Protein AF-A0A9J6RFH6-F1 (afdb_monomer)

Sequence (296 aa):
MTLSLSITFFIIIVVVVFIIWNTIYYRYNITPMSGMMISMVLGMGAGLTIGVIIGILLSGNLFYSTVLAMMIGIAIGFLSGIATGMIAVLDGIFAGLMGGMMGAMLGEMVATDHQDAIIRLLFLIFIGTIIILYCMMQQDIIKSKSWFSKPIVLLLFYIVIIVGYDQLGPIITTSQLSNSQNHQHTRNNVMITADEYSFSPIQTPLSVGEKIILTLNNQGKLEHHFEIVGLEVDMNEKHSGLHDDIELSNTVHLHSKPGEKAELSFTPLNPGSYRYSCSVPGHEDLGMTGVVEVGL

pLDDT: mean 83.2, std 16.17, range [32.16, 97.88]

Organism: NCBI:txid472978

Structure (mmCIF, N/CA/C/O backbone):
data_AF-A0A9J6RFH6-F1
#
_entry.id   AF-A0A9J6RFH6-F1
#
loop_
_atom_site.group_PDB
_atom_site.id
_atom_site.type_symbol
_atom_site.label_atom_id
_atom_site.label_alt_id
_atom_site.label_comp_id
_atom_site.label_asym_id
_atom_site.label_entity_id
_atom_site.label_seq_id
_atom_site.pdbx_PDB_ins_code
_atom_site.Cartn_x
_atom_site.Cartn_y
_atom_site.Cartn_z
_atom_site.occupancy
_atom_site.B_iso_or_equiv
_atom_site.auth_seq_id
_atom_site.auth_comp_id
_atom_site.auth_asym_id
_atom_site.auth_atom_id
_atom_site.pdbx_PDB_model_num
ATOM 1 N N . MET A 1 1 ? 3.021 -16.828 -4.499 1.00 61.22 1 MET A N 1
ATOM 2 C CA . MET A 1 1 ? 3.236 -16.047 -3.260 1.00 61.22 1 MET A CA 1
ATOM 3 C C . MET A 1 1 ? 4.260 -16.781 -2.424 1.00 61.22 1 MET A C 1
ATOM 5 O O . MET A 1 1 ? 4.211 -18.006 -2.395 1.00 61.22 1 MET A O 1
ATOM 9 N N . THR A 1 2 ? 5.209 -16.075 -1.820 1.00 80.12 2 THR A N 1
ATOM 10 C CA . THR A 1 2 ? 6.179 -16.715 -0.922 1.00 80.12 2 THR A CA 1
ATOM 11 C C . THR A 1 2 ? 5.513 -17.099 0.390 1.00 80.12 2 THR A C 1
ATOM 13 O O . THR A 1 2 ? 4.477 -16.540 0.755 1.00 80.12 2 THR A O 1
ATOM 16 N N . LEU A 1 3 ? 6.141 -18.016 1.125 1.00 79.12 3 LEU A N 1
ATOM 17 C CA . LEU A 1 3 ? 5.715 -18.357 2.479 1.00 79.12 3 LEU A CA 1
ATOM 18 C C . LEU A 1 3 ? 5.647 -17.107 3.375 1.00 79.12 3 LEU A C 1
ATOM 20 O O . LEU A 1 3 ? 4.667 -16.918 4.086 1.00 79.12 3 LEU A O 1
ATOM 24 N N . SER A 1 4 ? 6.648 -16.230 3.287 1.00 82.44 4 SER A N 1
ATOM 25 C CA . SER A 1 4 ? 6.740 -15.008 4.092 1.00 82.44 4 SER A CA 1
ATOM 26 C C . SER A 1 4 ? 5.622 -14.004 3.763 1.00 82.44 4 SER A C 1
ATOM 28 O O . SER A 1 4 ? 4.959 -13.501 4.668 1.00 82.44 4 SER A O 1
ATOM 30 N N . LEU A 1 5 ? 5.288 -13.818 2.479 1.00 86.25 5 LEU A N 1
ATOM 31 C CA . LEU A 1 5 ? 4.153 -12.990 2.051 1.00 86.25 5 LEU A CA 1
ATOM 32 C C . LEU A 1 5 ? 2.797 -13.571 2.482 1.00 86.25 5 LEU A C 1
ATOM 34 O O . LEU A 1 5 ? 1.881 -12.841 2.845 1.00 86.25 5 LEU A O 1
ATOM 38 N N . SER A 1 6 ? 2.633 -14.893 2.448 1.00 85.12 6 SER A N 1
ATOM 39 C CA . SER A 1 6 ? 1.407 -15.520 2.953 1.00 85.12 6 SER A CA 1
ATOM 40 C C . SER A 1 6 ? 1.279 -15.375 4.472 1.00 85.12 6 SER A C 1
ATOM 42 O O . SER A 1 6 ? 0.180 -15.128 4.971 1.00 85.12 6 SER A O 1
ATOM 44 N N . ILE A 1 7 ? 2.391 -15.474 5.205 1.00 87.19 7 ILE A N 1
ATOM 45 C CA . ILE A 1 7 ? 2.429 -15.267 6.656 1.00 87.19 7 ILE A CA 1
ATOM 46 C C . ILE A 1 7 ? 2.078 -13.817 7.013 1.00 87.19 7 ILE A C 1
ATOM 48 O O . ILE A 1 7 ? 1.287 -13.617 7.933 1.00 87.19 7 ILE A O 1
ATOM 52 N N . THR A 1 8 ? 2.582 -12.808 6.294 1.00 88.88 8 THR A N 1
ATOM 53 C CA . THR A 1 8 ? 2.219 -11.404 6.573 1.00 88.88 8 THR A CA 1
ATOM 54 C C . THR A 1 8 ? 0.731 -11.156 6.413 1.00 88.88 8 THR A C 1
ATOM 56 O O . THR A 1 8 ? 0.112 -10.624 7.333 1.00 88.88 8 THR A O 1
ATOM 59 N N . PHE A 1 9 ? 0.130 -11.591 5.302 1.00 90.25 9 PHE A N 1
ATOM 60 C CA . PHE A 1 9 ? -1.316 -11.479 5.105 1.00 90.25 9 PHE A CA 1
ATOM 61 C C . PHE A 1 9 ? -2.099 -12.174 6.214 1.00 90.25 9 PHE A C 1
ATOM 63 O O . PHE A 1 9 ? -3.043 -11.600 6.758 1.00 90.25 9 PHE A O 1
ATOM 70 N N . PHE A 1 10 ? -1.691 -13.392 6.576 1.00 90.88 10 PHE A N 1
ATOM 71 C CA . PHE A 1 10 ? -2.334 -14.141 7.645 1.00 90.88 10 PHE A CA 1
ATOM 72 C C . PHE A 1 10 ? -2.264 -13.392 8.981 1.00 90.88 10 PHE A C 1
ATOM 74 O O . PHE A 1 10 ? -3.288 -13.234 9.642 1.00 90.88 10 PHE A O 1
ATOM 81 N N . ILE A 1 11 ? -1.092 -12.869 9.356 1.00 91.25 11 ILE A N 1
ATOM 82 C CA . ILE A 1 11 ? -0.927 -12.108 10.599 1.00 91.25 11 ILE A CA 1
ATOM 83 C C . ILE A 1 11 ? -1.771 -10.831 10.573 1.00 91.25 11 ILE A C 1
ATOM 85 O O . ILE A 1 11 ? -2.465 -10.565 11.552 1.00 91.25 11 ILE A O 1
ATOM 89 N N . ILE A 1 12 ? -1.769 -10.068 9.472 1.00 93.31 12 ILE A N 1
ATOM 90 C CA . ILE A 1 12 ? -2.588 -8.851 9.345 1.00 93.31 12 ILE A CA 1
ATOM 91 C C . ILE A 1 12 ? -4.066 -9.189 9.563 1.00 93.31 12 ILE A C 1
ATOM 93 O O . ILE A 1 12 ? -4.719 -8.556 10.390 1.00 93.31 12 ILE A O 1
ATOM 97 N N . ILE A 1 13 ? -4.586 -10.214 8.883 1.00 93.75 13 ILE A N 1
ATOM 98 C CA . ILE A 1 13 ? -5.992 -10.623 9.002 1.00 93.75 13 ILE A CA 1
ATOM 99 C C . ILE A 1 13 ? -6.314 -11.056 10.435 1.00 93.75 13 ILE A C 1
ATOM 101 O O . ILE A 1 13 ? -7.295 -10.582 11.007 1.00 93.75 13 ILE A O 1
ATOM 105 N N . VAL A 1 14 ? -5.489 -11.920 11.035 1.00 94.31 14 VAL A N 1
ATOM 106 C CA . VAL A 1 14 ? -5.697 -12.411 12.407 1.00 94.31 14 VAL A CA 1
ATOM 107 C C . VAL A 1 14 ? -5.707 -11.258 13.403 1.00 94.31 14 VAL A C 1
ATOM 109 O O . VAL A 1 14 ? -6.591 -11.193 14.255 1.00 94.31 14 VAL A O 1
ATOM 112 N N . VAL A 1 15 ? -4.761 -10.328 13.286 1.00 93.00 15 VAL A N 1
ATOM 113 C CA . VAL A 1 15 ? -4.649 -9.172 14.176 1.00 93.00 15 VAL A CA 1
ATOM 114 C C . VAL A 1 15 ? -5.839 -8.226 14.012 1.00 93.00 15 VAL A C 1
ATOM 116 O O . VAL A 1 15 ? -6.442 -7.836 15.011 1.00 93.00 15 VAL A O 1
ATOM 119 N N . VAL A 1 16 ? -6.225 -7.895 12.777 1.00 94.62 16 VAL A N 1
ATOM 120 C CA . VAL A 1 16 ? -7.384 -7.031 12.500 1.00 94.62 16 VAL A CA 1
ATOM 121 C C . VAL A 1 16 ? -8.661 -7.653 13.062 1.00 94.62 16 VAL A C 1
ATOM 123 O O . VAL A 1 16 ? -9.392 -6.995 13.801 1.00 94.62 16 VAL A O 1
ATOM 126 N N . VAL A 1 17 ? -8.906 -8.937 12.786 1.00 94.81 17 VAL A N 1
ATOM 127 C CA . VAL A 1 17 ? -10.079 -9.658 13.299 1.00 94.81 17 VAL A CA 1
ATOM 128 C C . VAL A 1 17 ? -10.058 -9.728 14.825 1.00 94.81 17 VAL A C 1
ATOM 130 O O . VAL A 1 17 ? -11.090 -9.501 15.453 1.00 94.81 17 VAL A O 1
ATOM 133 N N . PHE A 1 18 ? -8.900 -9.984 15.441 1.00 94.12 18 PHE A N 1
ATOM 134 C CA . PHE A 1 18 ? -8.753 -10.018 16.896 1.00 94.12 18 PHE A CA 1
ATOM 135 C C . PHE A 1 18 ? -9.092 -8.671 17.546 1.00 94.12 18 PHE A C 1
ATOM 137 O O . PHE A 1 18 ? -9.802 -8.644 18.554 1.00 94.12 18 PHE A O 1
ATOM 144 N N . ILE A 1 19 ? -8.621 -7.552 16.988 1.00 93.44 19 ILE A N 1
ATOM 145 C CA . ILE A 1 19 ? -8.947 -6.226 17.526 1.00 93.44 19 ILE A CA 1
ATOM 146 C C . ILE A 1 19 ? -10.435 -5.932 17.339 1.00 93.44 19 ILE A C 1
ATOM 148 O O . ILE A 1 19 ? -11.086 -5.595 18.323 1.00 93.44 19 ILE A O 1
ATOM 152 N N . ILE A 1 20 ? -11.000 -6.145 16.145 1.00 93.69 20 ILE A N 1
ATOM 153 C CA . ILE A 1 20 ? -12.433 -5.918 15.883 1.00 93.69 20 ILE A CA 1
ATOM 154 C C . ILE A 1 20 ? -13.302 -6.755 16.831 1.00 93.69 20 ILE A C 1
ATOM 156 O O . ILE A 1 20 ? -14.239 -6.233 17.436 1.00 93.69 20 ILE A O 1
ATOM 160 N N . TRP A 1 21 ? -12.968 -8.034 17.019 1.00 93.88 21 TRP A N 1
ATOM 161 C CA . TRP A 1 21 ? -13.668 -8.915 17.954 1.00 93.88 21 TRP A CA 1
ATOM 162 C C . TRP A 1 21 ? -13.635 -8.368 19.384 1.00 93.88 21 TRP A C 1
ATOM 164 O O . TRP A 1 21 ? -14.676 -8.277 20.036 1.00 93.88 21 TRP A O 1
ATOM 174 N N . ASN A 1 22 ? -12.460 -7.956 19.870 1.00 90.81 22 ASN A N 1
ATOM 175 C CA . ASN A 1 22 ? -12.335 -7.357 21.200 1.00 90.81 22 ASN A CA 1
ATOM 176 C C . ASN A 1 22 ? -13.104 -6.036 21.315 1.00 90.81 22 ASN A C 1
ATOM 178 O O . ASN A 1 22 ? -13.748 -5.799 22.336 1.00 90.81 22 ASN A O 1
ATOM 182 N N . THR A 1 23 ? -13.086 -5.196 20.280 1.00 91.62 23 THR A N 1
ATOM 183 C CA . THR A 1 23 ? -13.851 -3.945 20.245 1.00 91.62 23 THR A CA 1
ATOM 184 C C . THR A 1 23 ? -15.353 -4.209 20.347 1.00 91.62 23 THR A C 1
ATOM 186 O O . THR A 1 23 ? -16.036 -3.533 21.111 1.00 91.62 23 THR A O 1
ATOM 189 N N . ILE A 1 24 ? -15.873 -5.223 19.647 1.00 91.38 24 ILE A N 1
ATOM 190 C CA . ILE A 1 24 ? -17.285 -5.626 19.736 1.00 91.38 24 ILE A CA 1
ATOM 191 C C . ILE A 1 24 ? -17.609 -6.179 21.129 1.00 91.38 24 ILE A C 1
ATOM 193 O O . ILE A 1 24 ? -18.624 -5.802 21.718 1.00 91.38 24 ILE A O 1
ATOM 197 N N . TYR A 1 25 ? -16.749 -7.046 21.669 1.00 90.81 25 TYR A N 1
ATOM 198 C CA . TYR A 1 25 ? -16.966 -7.693 22.963 1.00 90.81 25 TYR A CA 1
ATOM 199 C C . TYR A 1 25 ? -16.990 -6.685 24.122 1.00 90.81 25 TYR A C 1
ATOM 201 O O . TYR A 1 25 ? -17.866 -6.745 24.983 1.00 90.81 25 TYR A O 1
ATOM 209 N N . TYR A 1 26 ? -16.076 -5.711 24.120 1.00 87.81 26 TYR A N 1
ATOM 210 C CA . TYR A 1 26 ? -15.959 -4.690 25.166 1.00 87.81 26 TYR A CA 1
ATOM 211 C C . TYR A 1 26 ? -16.637 -3.359 24.812 1.00 87.81 26 TYR A C 1
ATOM 213 O O . TYR A 1 26 ? -16.370 -2.351 25.465 1.00 87.81 26 TYR A O 1
ATOM 221 N N . ARG A 1 27 ? -17.539 -3.330 23.820 1.00 85.06 27 ARG A N 1
ATOM 222 C CA . ARG A 1 27 ? -18.088 -2.084 23.249 1.00 85.06 27 ARG A CA 1
ATOM 223 C C . ARG A 1 27 ? -18.690 -1.103 24.262 1.00 85.06 27 ARG A C 1
ATOM 225 O O . ARG A 1 27 ? -18.661 0.096 24.032 1.00 85.06 27 ARG A O 1
ATOM 232 N N . TYR A 1 28 ? -19.229 -1.597 25.378 1.00 83.50 28 TYR A N 1
ATOM 233 C CA . TYR A 1 28 ? -19.842 -0.760 26.419 1.00 83.50 28 TYR A CA 1
ATOM 234 C C . TYR A 1 28 ? -18.829 -0.107 27.367 1.00 83.50 28 TYR A C 1
ATOM 236 O O . TYR A 1 28 ? -19.181 0.827 28.084 1.00 83.50 28 TYR A O 1
ATOM 244 N N . ASN A 1 29 ? -17.584 -0.584 27.370 1.00 85.69 29 ASN A N 1
ATOM 245 C CA . ASN A 1 29 ? -16.516 -0.086 28.234 1.00 85.69 29 ASN A CA 1
ATOM 246 C C . ASN A 1 29 ? -15.536 0.825 27.478 1.00 85.69 29 ASN A C 1
ATOM 248 O O . ASN A 1 29 ? -14.672 1.433 28.101 1.00 85.69 29 ASN A O 1
ATOM 252 N N . ILE A 1 30 ? -15.652 0.913 26.150 1.00 86.88 30 ILE A N 1
ATOM 253 C CA . ILE A 1 30 ? -14.766 1.711 25.299 1.00 86.88 30 ILE A CA 1
ATOM 254 C C . ILE A 1 30 ? -15.294 3.143 25.214 1.00 86.88 30 ILE A C 1
ATOM 256 O O . ILE A 1 30 ? -16.482 3.372 24.981 1.00 86.88 30 ILE A O 1
ATOM 260 N N . THR A 1 31 ? -14.407 4.124 25.381 1.00 89.69 31 THR A N 1
ATOM 261 C CA . THR A 1 31 ? -14.781 5.533 25.224 1.00 89.69 31 THR A CA 1
ATOM 262 C C . THR A 1 31 ? -14.990 5.892 23.744 1.00 89.69 31 THR A C 1
ATOM 264 O O . THR A 1 31 ? -14.325 5.327 22.871 1.00 89.69 31 THR A O 1
ATOM 267 N N . PRO A 1 32 ? -15.850 6.875 23.417 1.00 86.19 32 PRO A N 1
ATOM 268 C CA . PRO A 1 32 ? -16.028 7.323 22.033 1.00 86.19 32 PRO A CA 1
ATOM 269 C C . PRO A 1 32 ? -14.721 7.773 21.360 1.00 86.19 32 PRO A C 1
ATOM 271 O O . PRO A 1 32 ? -14.531 7.532 20.171 1.00 86.19 32 PRO A O 1
ATOM 274 N N . MET A 1 33 ? -13.795 8.370 22.122 1.00 89.19 33 MET A N 1
ATOM 275 C CA . MET A 1 33 ? -12.476 8.776 21.618 1.00 89.19 33 MET A CA 1
ATOM 276 C C . MET A 1 33 ? -11.605 7.576 21.239 1.00 89.19 33 MET A C 1
ATOM 278 O O . MET A 1 33 ? -11.062 7.544 20.135 1.00 89.19 33 MET A O 1
ATOM 282 N N . SER A 1 34 ? -11.535 6.554 22.094 1.00 90.38 34 SER A N 1
ATOM 283 C CA . SER A 1 34 ? -10.827 5.312 21.771 1.00 90.38 34 SER A CA 1
ATOM 284 C C . SER A 1 34 ? -11.459 4.576 20.593 1.00 90.38 34 SER A C 1
ATOM 286 O O . SER A 1 34 ? -10.744 4.002 19.777 1.00 90.38 34 SER A O 1
ATOM 288 N N . GLY A 1 35 ? -12.786 4.637 20.450 1.00 91.06 35 GLY A N 1
ATOM 289 C CA . GLY A 1 35 ? -13.492 4.060 19.308 1.00 91.06 35 GLY A CA 1
ATOM 290 C C . GLY A 1 35 ? -13.092 4.669 17.962 1.00 91.06 35 GLY A C 1
ATOM 291 O O . GLY A 1 35 ? -12.872 3.919 17.011 1.00 91.06 35 GLY A O 1
ATOM 292 N N . MET A 1 36 ? -12.939 5.997 17.892 1.00 93.31 36 MET A N 1
ATOM 293 C CA . MET A 1 36 ? -12.430 6.680 16.692 1.00 93.31 36 MET A CA 1
ATOM 294 C C . MET A 1 36 ? -11.007 6.216 16.366 1.00 93.31 36 MET A C 1
ATOM 296 O O . MET A 1 36 ? -10.755 5.709 15.273 1.00 93.31 36 MET A O 1
ATOM 300 N N . MET A 1 37 ? -10.115 6.249 17.360 1.00 94.31 37 MET A N 1
ATOM 301 C CA . MET A 1 37 ? -8.719 5.826 17.209 1.00 94.31 37 MET A CA 1
ATOM 302 C C . MET A 1 37 ? -8.578 4.372 16.732 1.00 94.31 37 MET A C 1
ATOM 304 O O . MET A 1 37 ? -7.739 4.092 15.879 1.00 94.31 37 MET A O 1
ATOM 308 N N . ILE A 1 38 ? -9.402 3.444 17.238 1.00 94.44 38 ILE A N 1
ATOM 309 C CA . ILE A 1 38 ? -9.403 2.039 16.791 1.00 94.44 38 ILE A CA 1
ATOM 310 C C . ILE A 1 38 ? -9.726 1.948 15.298 1.00 94.44 38 ILE A C 1
ATOM 312 O O . ILE A 1 38 ? -9.004 1.278 14.557 1.00 94.44 38 ILE A O 1
ATOM 316 N N . SER A 1 39 ? -10.785 2.630 14.857 1.00 95.94 39 SER A N 1
ATOM 317 C CA . SER A 1 39 ? -11.210 2.593 13.456 1.00 95.94 39 SER A CA 1
ATOM 318 C C . SER A 1 39 ? -10.176 3.209 12.511 1.00 95.94 39 SER A C 1
ATOM 320 O O . SER A 1 39 ? -9.871 2.637 11.464 1.00 95.94 39 SER A O 1
ATOM 322 N N . MET A 1 40 ? -9.566 4.324 12.922 1.00 95.94 40 MET A N 1
ATOM 323 C CA . MET A 1 40 ? -8.537 5.027 12.167 1.00 95.94 40 MET A CA 1
ATOM 324 C C . MET A 1 40 ? -7.274 4.173 12.024 1.00 95.94 40 MET A C 1
ATOM 326 O O . MET A 1 40 ? -6.778 3.993 10.913 1.00 95.94 40 MET A O 1
ATOM 330 N N . VAL A 1 41 ? -6.757 3.620 13.130 1.00 96.50 41 VAL A N 1
ATOM 331 C CA . VAL A 1 41 ? -5.515 2.828 13.131 1.00 96.50 41 VAL A CA 1
ATOM 332 C C . VAL A 1 41 ? -5.682 1.540 12.329 1.00 96.50 41 VAL A C 1
ATOM 334 O O . VAL A 1 41 ? -4.787 1.186 11.562 1.00 96.50 41 VAL A O 1
ATOM 337 N N . LEU A 1 42 ? -6.823 0.853 12.456 1.00 95.94 42 LEU A N 1
ATOM 338 C CA . LEU A 1 42 ? -7.093 -0.346 11.663 1.00 95.94 42 LEU A CA 1
ATOM 339 C C . LEU A 1 42 ? -7.297 -0.018 10.182 1.00 95.94 42 LEU A C 1
ATOM 341 O O . LEU A 1 42 ? -6.679 -0.666 9.342 1.00 95.94 42 LEU A O 1
ATOM 345 N N . GLY A 1 43 ? -8.113 0.989 9.858 1.00 95.88 43 GLY A N 1
ATOM 346 C CA . GLY A 1 43 ? -8.373 1.400 8.478 1.00 95.88 43 GLY A CA 1
ATOM 347 C C . GLY A 1 43 ? -7.103 1.860 7.763 1.00 95.88 43 GLY A C 1
ATOM 348 O O . GLY A 1 43 ? -6.751 1.318 6.717 1.00 95.88 43 GLY A O 1
ATOM 349 N N . MET A 1 44 ? -6.372 2.808 8.351 1.00 96.38 44 MET A N 1
ATOM 350 C CA . MET A 1 44 ? -5.144 3.347 7.765 1.00 96.38 44 MET A CA 1
ATOM 351 C C . MET A 1 44 ? -4.007 2.325 7.777 1.00 96.38 44 MET A C 1
ATOM 353 O O . MET A 1 44 ? -3.357 2.127 6.756 1.00 96.38 44 MET A O 1
ATOM 357 N N . GLY A 1 45 ? -3.759 1.664 8.909 1.00 95.38 45 GLY A N 1
ATOM 358 C CA . GLY A 1 45 ? -2.630 0.750 9.065 1.00 95.38 45 GLY A CA 1
ATOM 359 C C . GLY A 1 45 ? -2.754 -0.502 8.197 1.00 95.38 45 GLY A C 1
ATOM 360 O O . GLY A 1 45 ? -1.816 -0.856 7.477 1.00 95.38 45 GLY A O 1
ATOM 361 N N . ALA A 1 46 ? -3.925 -1.146 8.206 1.00 95.38 46 ALA A N 1
ATOM 362 C CA . ALA A 1 46 ? -4.168 -2.305 7.353 1.00 95.38 46 ALA A CA 1
ATOM 363 C C . ALA A 1 46 ? -4.326 -1.888 5.883 1.00 95.38 46 ALA A C 1
ATOM 365 O O . ALA A 1 46 ? -3.790 -2.555 5.004 1.00 95.38 46 ALA A O 1
ATOM 366 N N . GLY A 1 47 ? -4.999 -0.763 5.607 1.00 96.31 47 GLY A N 1
ATOM 367 C CA . GLY A 1 47 ? -5.158 -0.233 4.251 1.00 96.31 47 GLY A CA 1
ATOM 368 C C . GLY A 1 47 ? -3.821 0.095 3.588 1.00 96.31 47 GLY A C 1
ATOM 369 O O . GLY A 1 47 ? -3.598 -0.293 2.447 1.00 96.31 47 GLY A O 1
ATOM 370 N N . LEU A 1 48 ? -2.899 0.730 4.314 1.00 96.25 48 LEU A N 1
ATOM 371 C CA . LEU A 1 48 ? -1.576 1.085 3.802 1.00 96.25 48 LEU A CA 1
ATOM 372 C C . LEU A 1 48 ? -0.696 -0.148 3.579 1.00 96.25 48 LEU A C 1
ATOM 374 O O . LEU A 1 48 ? -0.092 -0.282 2.518 1.00 96.25 48 LEU A O 1
ATOM 378 N N . THR A 1 49 ? -0.652 -1.079 4.536 1.00 94.88 49 THR A N 1
ATOM 379 C CA . THR A 1 49 ? 0.155 -2.306 4.400 1.00 94.88 49 THR A CA 1
ATOM 380 C C . THR A 1 49 ? -0.360 -3.216 3.288 1.00 94.88 49 THR A C 1
ATOM 382 O O . THR A 1 49 ? 0.417 -3.634 2.431 1.00 94.88 49 THR A O 1
ATOM 385 N N . ILE A 1 50 ? -1.668 -3.484 3.247 1.00 95.19 50 ILE A N 1
ATOM 386 C CA . ILE A 1 50 ? -2.286 -4.282 2.182 1.00 95.19 50 ILE A CA 1
ATOM 387 C C . ILE A 1 50 ? -2.181 -3.548 0.841 1.00 95.19 50 ILE A C 1
ATOM 389 O O . ILE A 1 50 ? -1.878 -4.177 -0.170 1.00 95.19 50 ILE A O 1
ATOM 393 N N . GLY A 1 51 ? -2.370 -2.226 0.828 1.00 95.62 51 GLY A N 1
ATOM 394 C CA . GLY A 1 51 ? -2.260 -1.393 -0.366 1.00 95.62 51 GLY A CA 1
ATOM 395 C C . GLY A 1 51 ? -0.882 -1.470 -1.013 1.00 95.62 51 GLY A C 1
ATOM 396 O O . GLY A 1 51 ? -0.806 -1.689 -2.216 1.00 95.62 51 GLY A O 1
ATOM 397 N N . VAL A 1 52 ? 0.200 -1.397 -0.230 1.00 95.31 52 VAL A N 1
ATOM 398 C CA . VAL A 1 52 ? 1.571 -1.573 -0.750 1.00 95.31 52 VAL A CA 1
ATOM 399 C C . VAL A 1 52 ? 1.756 -2.943 -1.376 1.00 95.31 52 VAL A C 1
ATOM 401 O O . VAL A 1 52 ? 2.297 -3.053 -2.473 1.00 95.31 52 VAL A O 1
ATOM 404 N N . ILE A 1 53 ? 1.270 -3.992 -0.714 1.00 93.25 53 ILE A N 1
ATOM 405 C CA . ILE A 1 53 ? 1.389 -5.348 -1.246 1.00 93.25 53 ILE A CA 1
ATOM 406 C C . ILE A 1 53 ? 0.612 -5.483 -2.565 1.00 93.25 53 ILE A C 1
ATOM 408 O O . ILE A 1 53 ? 1.121 -6.064 -3.519 1.00 93.25 53 ILE A O 1
ATOM 412 N N . ILE A 1 54 ? -0.597 -4.923 -2.645 1.00 93.56 54 ILE A N 1
ATOM 413 C CA . ILE A 1 54 ? -1.415 -4.903 -3.865 1.00 93.56 54 ILE A CA 1
ATOM 414 C C . ILE A 1 54 ? -0.730 -4.100 -4.977 1.00 93.56 54 ILE A C 1
ATOM 416 O O . ILE A 1 54 ? -0.684 -4.579 -6.107 1.00 93.56 54 ILE A O 1
ATOM 420 N N . GLY A 1 55 ? -0.170 -2.927 -4.666 1.00 91.75 55 GLY A N 1
ATOM 421 C CA . GLY A 1 55 ? 0.569 -2.087 -5.616 1.00 91.75 55 GLY A CA 1
ATOM 422 C C . GLY A 1 55 ? 1.778 -2.803 -6.216 1.00 91.75 55 GLY A C 1
ATOM 423 O O . GLY A 1 55 ? 1.995 -2.744 -7.422 1.00 91.75 55 GLY A O 1
ATOM 424 N N . ILE A 1 56 ? 2.501 -3.572 -5.399 1.00 89.94 56 ILE A N 1
ATOM 425 C CA . ILE A 1 56 ? 3.627 -4.394 -5.859 1.00 89.94 56 ILE A CA 1
ATOM 426 C C . ILE A 1 56 ? 3.139 -5.578 -6.715 1.00 89.94 56 ILE A C 1
ATOM 428 O O . ILE A 1 56 ? 3.703 -5.851 -7.777 1.00 89.94 56 ILE A O 1
ATOM 432 N N . LEU A 1 57 ? 2.079 -6.278 -6.287 1.00 86.62 57 LEU A N 1
ATOM 433 C CA . LEU A 1 57 ? 1.543 -7.459 -6.982 1.00 86.62 57 LEU A CA 1
ATOM 434 C C . LEU A 1 57 ? 0.894 -7.138 -8.338 1.00 86.62 57 LEU A C 1
ATOM 436 O O . LEU A 1 57 ? 0.919 -7.984 -9.228 1.00 86.62 57 LEU A O 1
ATOM 440 N N . LEU A 1 58 ? 0.300 -5.953 -8.486 1.00 86.38 58 LEU A N 1
ATOM 441 C CA . LEU A 1 58 ? -0.402 -5.486 -9.691 1.00 86.38 58 LEU A CA 1
ATOM 442 C C . LEU A 1 58 ? 0.357 -4.347 -10.391 1.00 86.38 58 LEU A C 1
ATOM 444 O O . LEU A 1 58 ? -0.256 -3.474 -11.010 1.00 86.38 58 LEU A O 1
ATOM 448 N N . SER A 1 59 ? 1.688 -4.349 -10.280 1.00 78.50 59 SER A N 1
ATOM 449 C CA . SER A 1 59 ? 2.546 -3.352 -10.924 1.00 78.50 59 SER A CA 1
ATOM 450 C C . SER A 1 59 ? 2.254 -3.249 -12.428 1.00 78.50 59 SER A C 1
ATOM 452 O O . SER A 1 59 ? 2.112 -4.255 -13.126 1.00 78.50 59 SER A O 1
ATOM 454 N N . GLY A 1 60 ? 2.110 -2.013 -12.918 1.00 78.69 60 GLY A N 1
ATOM 455 C CA . GLY A 1 60 ? 1.744 -1.710 -14.305 1.00 78.69 60 GLY A CA 1
ATOM 456 C C . GLY A 1 60 ? 0.289 -1.274 -14.509 1.00 78.69 60 GLY A C 1
ATOM 457 O O . GLY A 1 60 ? -0.061 -0.859 -15.613 1.00 78.69 60 GLY A O 1
ATOM 458 N N . ASN A 1 61 ? -0.567 -1.322 -13.479 1.00 87.62 61 ASN A N 1
ATOM 459 C CA . ASN A 1 61 ? -1.896 -0.711 -13.547 1.00 87.62 61 ASN A CA 1
ATOM 460 C C . ASN A 1 61 ? -2.319 -0.019 -12.237 1.00 87.62 61 ASN A C 1
ATOM 462 O O . ASN A 1 61 ? -3.127 -0.549 -11.465 1.00 87.62 61 ASN A O 1
ATOM 466 N N . LEU A 1 62 ? -1.813 1.207 -12.044 1.00 90.31 62 LEU A N 1
ATOM 467 C CA . LEU A 1 62 ? -2.096 2.078 -10.894 1.00 90.31 62 LEU A CA 1
ATOM 468 C C . LEU A 1 62 ? -3.578 2.242 -10.583 1.00 90.31 62 LEU A C 1
ATOM 470 O O . LEU A 1 62 ? -3.974 2.320 -9.419 1.00 90.31 62 LEU A O 1
ATOM 474 N N . PHE A 1 63 ? -4.422 2.292 -11.611 1.00 93.38 63 PHE A N 1
ATOM 475 C CA . PHE A 1 63 ? -5.852 2.458 -11.405 1.00 93.38 63 PHE A CA 1
ATOM 476 C C . PHE A 1 63 ? -6.452 1.256 -10.664 1.00 93.38 63 PHE A C 1
ATOM 478 O O . PHE A 1 63 ? -7.104 1.430 -9.632 1.00 93.38 63 PHE A O 1
ATOM 485 N N . TYR A 1 64 ? -6.203 0.031 -11.141 1.00 93.69 64 TYR A N 1
ATOM 486 C CA . TYR A 1 64 ? -6.762 -1.168 -10.509 1.00 93.69 64 TYR A CA 1
ATOM 487 C C . TYR A 1 64 ? -6.168 -1.437 -9.124 1.00 93.69 64 TYR A C 1
ATOM 489 O O . TYR A 1 64 ? -6.919 -1.794 -8.212 1.00 93.69 64 TYR A O 1
ATOM 497 N N . SER A 1 65 ? -4.858 -1.240 -8.942 1.00 94.94 65 SER A N 1
ATOM 498 C CA . SER A 1 65 ? -4.199 -1.429 -7.643 1.00 94.94 65 SER A CA 1
ATOM 499 C C . SER A 1 65 ? -4.759 -0.465 -6.590 1.00 94.94 65 SER A C 1
ATOM 501 O O . SER A 1 65 ? -5.129 -0.888 -5.491 1.00 94.94 65 SER A O 1
ATOM 503 N N . THR A 1 66 ? -4.931 0.808 -6.955 1.00 95.12 66 THR A N 1
ATOM 504 C CA . THR A 1 66 ? -5.464 1.853 -6.071 1.00 95.12 66 THR A CA 1
ATOM 505 C C . THR A 1 66 ? -6.929 1.609 -5.729 1.00 95.12 66 THR A C 1
ATOM 507 O O . THR A 1 66 ? -7.299 1.667 -4.557 1.00 95.12 66 THR A O 1
ATOM 510 N N . VAL A 1 67 ? -7.776 1.286 -6.713 1.00 97.12 67 VAL A N 1
ATOM 511 C CA . VAL A 1 67 ? -9.202 1.007 -6.466 1.00 97.12 67 VAL A CA 1
ATOM 512 C C . VAL A 1 67 ? -9.378 -0.192 -5.538 1.00 97.12 67 VAL A C 1
ATOM 514 O O . VAL A 1 67 ? -10.140 -0.106 -4.574 1.00 97.12 67 VAL A O 1
ATOM 517 N N . LEU A 1 68 ? -8.650 -1.288 -5.766 1.00 96.44 68 LEU A N 1
ATOM 518 C CA . LEU A 1 68 ? -8.749 -2.474 -4.916 1.00 96.44 68 LEU A CA 1
ATOM 519 C C . LEU A 1 68 ? -8.272 -2.187 -3.483 1.00 96.44 68 LEU A C 1
ATOM 521 O O . LEU A 1 68 ? -8.947 -2.566 -2.522 1.00 96.44 68 LEU A O 1
ATOM 525 N N . ALA A 1 69 ? -7.151 -1.476 -3.334 1.00 97.19 69 ALA A N 1
ATOM 526 C CA . ALA A 1 69 ? -6.618 -1.091 -2.031 1.00 97.19 69 ALA A CA 1
ATOM 527 C C . ALA A 1 69 ? -7.570 -0.159 -1.262 1.00 97.19 69 ALA A C 1
ATOM 529 O O . ALA A 1 69 ? -7.797 -0.366 -0.069 1.00 97.19 69 ALA A O 1
ATOM 530 N N . MET A 1 70 ? -8.186 0.818 -1.941 1.00 97.62 70 MET A N 1
ATOM 531 C CA . MET A 1 70 ? -9.201 1.692 -1.344 1.00 97.62 70 MET A CA 1
ATOM 532 C C . MET A 1 70 ? -10.399 0.891 -0.831 1.00 97.62 70 MET A C 1
ATOM 534 O O . MET A 1 70 ? -10.824 1.099 0.303 1.00 97.62 70 MET A O 1
ATOM 538 N N . MET A 1 71 ? -10.924 -0.051 -1.620 1.00 97.62 71 MET A N 1
ATOM 539 C CA . MET A 1 71 ? -12.082 -0.855 -1.213 1.00 97.62 71 MET A CA 1
ATOM 540 C C . MET A 1 71 ? -11.792 -1.698 0.032 1.00 97.62 71 MET A C 1
ATOM 542 O O . MET A 1 71 ? -12.631 -1.780 0.930 1.00 97.62 71 MET A O 1
ATOM 546 N N . ILE A 1 72 ? -10.597 -2.285 0.118 1.00 97.00 72 ILE A N 1
ATOM 547 C CA . ILE A 1 72 ? -10.179 -3.069 1.286 1.00 97.00 72 ILE A CA 1
ATOM 548 C C . ILE A 1 72 ? -9.992 -2.166 2.510 1.00 97.00 72 ILE A C 1
ATOM 550 O O . ILE A 1 72 ? -10.495 -2.491 3.586 1.00 97.00 72 ILE A O 1
ATOM 554 N N . GLY A 1 73 ? -9.328 -1.017 2.354 1.00 97.25 73 GLY A N 1
ATOM 555 C CA . GLY A 1 73 ? -9.140 -0.050 3.437 1.00 97.25 73 GLY A CA 1
ATOM 556 C C . GLY A 1 73 ? -10.469 0.475 3.986 1.00 97.25 73 GLY A C 1
ATOM 557 O O . GLY A 1 73 ? -10.685 0.457 5.199 1.00 97.25 73 GLY A O 1
ATOM 558 N N . ILE A 1 74 ? -11.393 0.863 3.101 1.00 97.88 74 ILE A N 1
ATOM 559 C CA . ILE A 1 74 ? -12.750 1.304 3.461 1.00 97.88 74 ILE A CA 1
ATOM 560 C C . ILE A 1 74 ? -13.500 0.199 4.205 1.00 97.88 74 ILE A C 1
ATOM 562 O O . ILE A 1 74 ? -14.117 0.473 5.233 1.00 97.88 74 ILE A O 1
ATOM 566 N N . ALA A 1 75 ? -13.434 -1.047 3.724 1.00 97.12 75 ALA A N 1
ATOM 567 C CA . ALA A 1 75 ? -14.091 -2.167 4.387 1.00 97.12 75 ALA A CA 1
ATOM 568 C C . ALA A 1 75 ? -13.557 -2.356 5.815 1.00 97.12 75 ALA A C 1
ATOM 570 O O . ALA A 1 75 ? -14.339 -2.395 6.761 1.00 97.12 75 ALA A O 1
ATOM 571 N N . ILE A 1 76 ? -12.236 -2.397 6.009 1.00 96.56 76 ILE A N 1
ATOM 572 C CA . ILE A 1 76 ? -11.634 -2.578 7.340 1.00 96.56 76 ILE A CA 1
ATOM 573 C C . ILE A 1 76 ? -11.985 -1.408 8.276 1.00 96.56 76 ILE A C 1
ATOM 575 O O . ILE A 1 76 ? -12.361 -1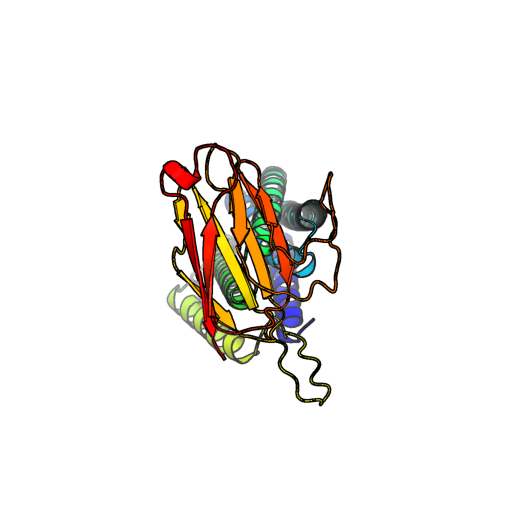.632 9.432 1.00 96.56 76 ILE A O 1
ATOM 579 N N . GLY A 1 77 ? -11.919 -0.169 7.784 1.00 96.25 77 GLY A N 1
ATOM 580 C CA . GLY A 1 77 ? -12.295 1.026 8.544 1.00 96.25 77 GLY A CA 1
ATOM 581 C C . GLY A 1 77 ? -13.772 1.036 8.951 1.00 96.25 77 GLY A C 1
ATOM 582 O O . GLY A 1 77 ? -14.109 1.305 10.103 1.00 96.25 77 GLY A O 1
ATOM 583 N N . PHE A 1 78 ? -14.664 0.649 8.038 1.00 96.50 78 PHE A N 1
ATOM 584 C CA . PHE A 1 78 ? -16.095 0.531 8.313 1.00 96.50 78 PHE A CA 1
ATOM 585 C C . PHE A 1 78 ? -16.396 -0.559 9.352 1.00 96.50 78 PHE A C 1
ATOM 587 O O . PHE A 1 78 ? -17.093 -0.303 10.338 1.00 96.50 78 PHE A O 1
ATOM 594 N N . LEU A 1 79 ? -15.853 -1.770 9.161 1.00 96.06 79 LEU A N 1
ATOM 595 C CA . LEU A 1 79 ? -16.092 -2.903 10.061 1.00 96.06 79 LEU A CA 1
ATOM 596 C C . LEU A 1 79 ? -15.547 -2.656 11.474 1.00 96.06 79 LEU A C 1
ATOM 598 O O . LEU A 1 79 ? -16.134 -3.132 12.441 1.00 96.06 79 LEU A O 1
ATOM 602 N N . SER A 1 80 ? -14.448 -1.917 11.612 1.00 94.56 80 SER A N 1
ATOM 603 C CA . SER A 1 80 ? -13.890 -1.572 12.924 1.00 94.56 80 SER A CA 1
ATOM 604 C C . SER A 1 80 ? -14.662 -0.456 13.637 1.00 94.56 80 SER A C 1
ATOM 606 O O . SER A 1 80 ? -14.810 -0.506 14.858 1.00 94.56 80 SER A O 1
ATOM 608 N N . GLY A 1 81 ? -15.214 0.515 12.901 1.00 93.00 81 GLY A N 1
ATOM 609 C CA . GLY A 1 81 ? -15.999 1.616 13.471 1.00 93.00 81 GLY A CA 1
ATOM 610 C C . GLY A 1 81 ? -17.426 1.242 13.894 1.00 93.00 81 GLY A C 1
ATOM 611 O O . GLY A 1 81 ? -17.971 1.843 14.822 1.00 93.00 81 GLY A O 1
ATOM 612 N N . ILE A 1 82 ? -18.046 0.231 13.266 1.00 93.94 82 ILE A N 1
ATOM 613 C CA . ILE A 1 82 ? -19.473 -0.095 13.478 1.00 93.94 82 ILE A CA 1
ATOM 614 C C . ILE A 1 82 ? -19.813 -0.445 14.936 1.00 93.94 82 ILE A C 1
ATOM 616 O O . ILE A 1 82 ? -20.941 -0.252 15.386 1.00 93.94 82 ILE A O 1
ATOM 620 N N . ALA A 1 83 ? -18.832 -0.947 15.687 1.00 88.31 83 ALA A N 1
ATOM 621 C CA . ALA A 1 83 ? -19.004 -1.362 17.072 1.00 88.31 83 ALA A CA 1
ATOM 622 C C . ALA A 1 83 ? -19.064 -0.188 18.065 1.00 88.31 83 ALA A C 1
ATOM 624 O O . ALA A 1 83 ? -19.615 -0.356 19.154 1.00 88.31 83 ALA A O 1
ATOM 625 N N . THR A 1 84 ? -18.502 0.973 17.714 1.00 88.50 84 THR A N 1
ATOM 626 C CA . THR A 1 84 ? -18.262 2.091 18.645 1.00 88.50 84 THR A CA 1
ATOM 627 C C . THR A 1 84 ? -19.108 3.325 18.335 1.00 88.50 84 THR A C 1
ATOM 629 O O . THR A 1 84 ? -19.465 4.058 19.256 1.00 88.50 84 THR A O 1
ATOM 632 N N . GLY A 1 85 ? -19.504 3.535 17.074 1.00 91.44 85 GLY A N 1
ATOM 633 C CA . GLY A 1 85 ? -20.498 4.543 16.695 1.00 91.44 85 GLY A CA 1
ATOM 634 C C . GLY A 1 85 ? -20.263 5.176 15.322 1.00 91.44 85 GLY A C 1
ATOM 635 O O . GLY A 1 85 ? -19.252 4.944 14.669 1.00 91.44 85 GLY A O 1
ATOM 636 N N . MET A 1 86 ? -21.198 6.028 14.889 1.00 93.00 86 MET A N 1
ATOM 637 C CA . MET A 1 86 ? -21.181 6.611 13.536 1.00 93.00 86 MET A CA 1
ATOM 638 C C . MET A 1 86 ? -19.971 7.513 13.259 1.00 93.00 86 MET A C 1
ATOM 640 O O . MET A 1 86 ? -19.474 7.532 12.138 1.00 93.00 86 MET A O 1
ATOM 644 N N . ILE A 1 87 ? -19.472 8.237 14.268 1.00 93.75 87 ILE A N 1
ATOM 645 C CA . ILE A 1 87 ? -18.291 9.101 14.105 1.00 93.75 87 ILE A CA 1
ATOM 646 C C . ILE A 1 87 ? -17.044 8.250 13.830 1.00 93.75 87 ILE A C 1
ATOM 648 O O . ILE A 1 87 ? -16.275 8.571 12.932 1.00 93.75 87 ILE A O 1
ATOM 652 N N . ALA A 1 88 ? -16.894 7.125 14.538 1.00 95.50 88 ALA A N 1
ATOM 653 C CA . ALA A 1 88 ? -15.808 6.183 14.289 1.00 95.50 88 ALA A CA 1
ATOM 654 C C . ALA A 1 88 ? -15.935 5.523 12.908 1.00 95.50 88 ALA A C 1
ATOM 656 O O . ALA A 1 88 ? -14.946 5.364 12.209 1.00 95.50 88 ALA A O 1
ATOM 657 N N . VAL A 1 89 ? -17.150 5.195 12.458 1.00 96.69 89 VAL A N 1
ATOM 658 C CA . VAL A 1 89 ? -17.351 4.683 11.091 1.00 96.69 89 VAL A CA 1
ATOM 659 C C . VAL A 1 89 ? -16.859 5.680 10.037 1.00 96.69 89 VAL A C 1
ATOM 661 O O . VAL A 1 89 ? -16.158 5.281 9.111 1.00 96.69 89 VAL A O 1
ATOM 664 N N . LEU A 1 90 ? -17.204 6.964 10.170 1.00 96.12 90 LEU A N 1
ATOM 665 C CA . LEU A 1 90 ? -16.767 7.994 9.223 1.00 96.12 90 LEU A CA 1
ATOM 666 C C . LEU A 1 90 ? -15.243 8.138 9.212 1.00 96.12 90 LEU A C 1
ATOM 668 O O . LEU A 1 90 ? -14.643 8.127 8.139 1.00 96.12 90 LEU A O 1
ATOM 672 N N . ASP A 1 91 ? -14.628 8.217 10.391 1.00 96.00 91 ASP A N 1
ATOM 673 C CA . ASP A 1 91 ? -13.176 8.346 10.524 1.00 96.00 91 ASP A CA 1
ATOM 674 C C . ASP A 1 91 ? -12.453 7.124 9.938 1.00 96.00 91 ASP A C 1
ATOM 676 O O . ASP A 1 91 ? -11.542 7.259 9.122 1.00 96.00 91 ASP A O 1
ATOM 680 N N . GLY A 1 92 ? -12.947 5.918 10.235 1.00 96.81 92 GLY A N 1
ATOM 681 C CA . GLY A 1 92 ? -12.443 4.668 9.676 1.00 96.81 92 GLY A CA 1
ATOM 682 C C . GLY A 1 92 ? -12.539 4.599 8.149 1.00 96.81 92 GLY A C 1
ATOM 683 O O . GLY A 1 92 ? -11.573 4.195 7.504 1.00 96.81 92 GLY A O 1
ATOM 684 N N . ILE A 1 93 ? -13.663 5.009 7.547 1.00 97.75 93 ILE A N 1
ATOM 685 C CA . ILE A 1 93 ? -13.822 5.032 6.080 1.00 97.75 93 ILE A CA 1
ATOM 686 C C . ILE A 1 93 ? -12.790 5.967 5.441 1.00 97.75 93 ILE A C 1
ATOM 688 O O . ILE A 1 93 ? -12.099 5.558 4.506 1.00 97.75 93 ILE A O 1
ATOM 692 N N . 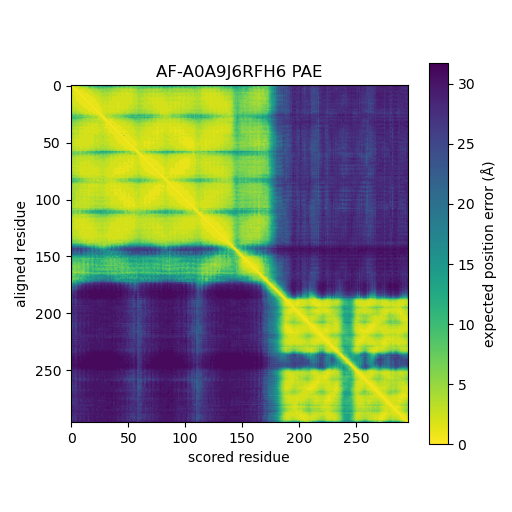PHE A 1 94 ? -12.671 7.206 5.928 1.00 97.56 94 PHE A N 1
ATOM 693 C CA . PHE A 1 94 ? -11.743 8.183 5.352 1.00 97.56 94 PHE A CA 1
ATOM 694 C C . PHE A 1 94 ? -10.283 7.779 5.573 1.00 97.56 94 PHE A C 1
ATOM 696 O O . PHE A 1 94 ? -9.484 7.849 4.638 1.00 97.56 94 PHE A O 1
ATOM 703 N N . ALA A 1 95 ? -9.947 7.280 6.763 1.00 97.56 95 ALA A N 1
ATOM 704 C CA . ALA A 1 95 ? -8.620 6.767 7.078 1.00 97.56 95 ALA A CA 1
ATOM 705 C C . ALA A 1 95 ? -8.258 5.549 6.215 1.00 97.56 95 ALA A C 1
ATOM 707 O O . ALA A 1 95 ? -7.143 5.463 5.702 1.00 97.56 95 ALA A O 1
ATOM 708 N N . GLY A 1 96 ? -9.205 4.630 6.012 1.00 97.19 96 GLY A N 1
ATOM 709 C CA . GLY A 1 96 ? -9.048 3.459 5.154 1.00 97.19 96 GLY A CA 1
ATOM 710 C C . GLY A 1 96 ? -8.868 3.813 3.682 1.00 97.19 96 GLY A C 1
ATOM 711 O O . GLY A 1 96 ? -7.989 3.259 3.023 1.00 97.19 96 GLY A O 1
ATOM 712 N N . LEU A 1 97 ? -9.641 4.776 3.177 1.00 97.81 97 LEU A N 1
ATOM 713 C CA . LEU A 1 97 ? -9.492 5.310 1.823 1.00 97.81 97 LEU A CA 1
ATOM 714 C C . LEU A 1 97 ? -8.102 5.928 1.624 1.00 97.81 97 LEU A C 1
ATOM 716 O O . LEU A 1 97 ? -7.409 5.573 0.670 1.00 97.81 97 LEU A O 1
ATOM 720 N N . MET A 1 98 ? -7.676 6.811 2.535 1.00 97.25 98 MET A N 1
ATOM 721 C CA . MET A 1 98 ? -6.362 7.462 2.468 1.00 97.25 98 MET A CA 1
ATOM 722 C C . MET A 1 98 ? -5.219 6.448 2.581 1.00 97.25 98 MET A C 1
ATOM 724 O O . MET A 1 98 ? -4.278 6.497 1.792 1.00 97.25 98 MET A O 1
ATOM 728 N N . GLY A 1 99 ? -5.322 5.499 3.517 1.00 97.00 99 GLY A N 1
ATOM 729 C CA . GLY A 1 99 ? -4.332 4.442 3.709 1.00 97.00 99 GLY A CA 1
ATOM 730 C C . GLY A 1 99 ? -4.206 3.538 2.485 1.00 97.00 99 GLY A C 1
ATOM 731 O O . GLY A 1 99 ? -3.099 3.324 2.001 1.00 97.00 99 GLY A O 1
ATOM 732 N N . GLY A 1 100 ? -5.328 3.057 1.942 1.00 96.62 100 GLY A N 1
ATOM 733 C CA . GLY A 1 100 ? -5.347 2.203 0.751 1.00 96.62 100 GLY A CA 1
ATOM 734 C C . GLY A 1 100 ? -4.758 2.890 -0.481 1.00 96.62 100 GLY A C 1
ATOM 735 O O . GLY A 1 100 ? -3.919 2.307 -1.167 1.00 96.62 100 GLY A O 1
ATOM 736 N N . MET A 1 101 ? -5.140 4.148 -0.725 1.00 96.25 101 MET A N 1
ATOM 737 C CA . MET A 1 101 ? -4.622 4.931 -1.849 1.00 96.25 101 MET A CA 1
ATOM 738 C C . MET A 1 101 ? -3.114 5.171 -1.738 1.00 96.25 101 MET A C 1
ATOM 740 O O . MET A 1 101 ? -2.373 4.873 -2.675 1.00 96.25 101 MET A O 1
ATOM 744 N N . MET A 1 102 ? -2.649 5.678 -0.590 1.00 95.88 102 MET A N 1
ATOM 745 C CA . MET A 1 102 ? -1.221 5.929 -0.370 1.00 95.88 102 MET A CA 1
ATOM 746 C C . MET A 1 102 ? -0.409 4.634 -0.411 1.00 95.88 102 MET A C 1
ATOM 748 O O . MET A 1 102 ? 0.704 4.628 -0.928 1.00 95.88 102 MET A O 1
ATOM 752 N N . GLY A 1 103 ? -0.973 3.531 0.088 1.00 96.06 103 GLY A N 1
ATOM 753 C CA . GLY A 1 103 ? -0.339 2.223 0.034 1.00 96.06 103 GLY A CA 1
ATOM 754 C C . GLY A 1 103 ? -0.115 1.746 -1.399 1.00 96.06 103 GLY A C 1
ATOM 755 O O . GLY A 1 103 ? 1.008 1.403 -1.751 1.00 96.06 103 GLY A O 1
ATOM 756 N N . ALA A 1 104 ? -1.147 1.763 -2.247 1.00 95.44 104 ALA A N 1
ATOM 757 C CA . ALA A 1 104 ? -1.022 1.328 -3.641 1.00 95.44 104 ALA A CA 1
ATOM 758 C C . ALA A 1 104 ? -0.003 2.166 -4.429 1.00 95.44 104 ALA A C 1
ATOM 760 O O . ALA A 1 104 ? 0.864 1.602 -5.096 1.00 95.44 104 ALA A O 1
ATOM 761 N N . MET A 1 105 ? -0.055 3.495 -4.280 1.00 94.25 105 MET A N 1
ATOM 762 C CA . MET A 1 105 ? 0.892 4.413 -4.918 1.00 94.25 105 MET A CA 1
ATOM 763 C C . MET A 1 105 ? 2.332 4.149 -4.462 1.00 94.25 105 MET A C 1
ATOM 765 O O . MET A 1 105 ? 3.236 4.065 -5.290 1.00 94.25 105 MET A O 1
ATOM 769 N N . LEU A 1 106 ? 2.551 3.964 -3.155 1.00 94.31 106 LEU A N 1
ATOM 770 C CA . LEU A 1 106 ? 3.867 3.617 -2.626 1.00 94.31 106 LEU A CA 1
ATOM 771 C C . LEU A 1 106 ? 4.336 2.257 -3.160 1.00 94.31 106 LEU A C 1
ATOM 773 O O . LEU A 1 106 ? 5.487 2.131 -3.550 1.00 94.31 106 LEU A O 1
ATOM 777 N N . GLY A 1 107 ? 3.462 1.251 -3.219 1.00 90.88 107 GLY A N 1
ATOM 778 C CA . GLY A 1 107 ? 3.813 -0.076 -3.726 1.00 90.88 107 GLY A CA 1
ATOM 779 C C . GLY A 1 107 ? 4.281 -0.072 -5.183 1.00 90.88 107 GLY A C 1
ATOM 780 O O . GLY A 1 107 ? 5.222 -0.782 -5.522 1.00 90.88 107 GLY A O 1
ATOM 781 N N . GLU A 1 108 ? 3.668 0.749 -6.032 1.00 88.62 108 GLU A N 1
ATOM 782 C CA . GLU A 1 108 ? 4.017 0.830 -7.454 1.00 88.62 108 GLU A CA 1
ATOM 783 C C . GLU A 1 108 ? 5.268 1.673 -7.730 1.00 88.62 108 GLU A C 1
ATOM 785 O O . GLU A 1 108 ? 6.035 1.357 -8.636 1.00 88.62 108 GLU A O 1
ATOM 790 N N . MET A 1 109 ? 5.505 2.726 -6.943 1.00 88.19 109 MET A N 1
ATOM 791 C CA . MET A 1 109 ? 6.666 3.608 -7.123 1.00 88.19 109 MET A CA 1
ATOM 792 C C . MET A 1 109 ? 7.976 3.020 -6.584 1.00 88.19 109 MET A C 1
ATOM 794 O O . MET A 1 109 ? 9.053 3.542 -6.873 1.00 88.19 109 MET A O 1
ATOM 798 N N . VAL A 1 110 ? 7.907 1.970 -5.766 1.00 87.75 110 VAL A N 1
ATOM 799 C CA . VAL A 1 110 ? 9.081 1.387 -5.117 1.00 87.75 110 VAL A CA 1
ATOM 800 C C . VAL A 1 110 ? 9.877 0.524 -6.087 1.00 87.75 110 VAL A C 1
ATOM 802 O O . VAL A 1 110 ? 9.365 -0.427 -6.680 1.00 87.75 110 VAL A O 1
ATOM 805 N N . ALA A 1 111 ? 11.170 0.837 -6.182 1.00 77.81 111 ALA A N 1
ATOM 806 C CA . ALA A 1 111 ? 12.128 0.079 -6.967 1.00 77.81 111 ALA A CA 1
ATOM 807 C C . ALA A 1 111 ? 12.182 -1.395 -6.522 1.00 77.81 111 ALA A C 1
ATOM 809 O O . ALA A 1 111 ? 12.057 -1.723 -5.338 1.00 77.81 111 ALA A O 1
ATOM 810 N N . THR A 1 112 ? 12.334 -2.299 -7.491 1.00 75.19 112 THR A N 1
ATOM 811 C CA . THR A 1 112 ? 12.193 -3.755 -7.307 1.00 75.19 112 THR A CA 1
ATOM 812 C C . THR A 1 112 ? 13.192 -4.361 -6.320 1.00 75.19 112 THR A C 1
ATOM 814 O O . THR A 1 112 ? 12.927 -5.404 -5.730 1.00 75.19 112 THR A O 1
ATOM 817 N N . ASP A 1 113 ? 14.330 -3.707 -6.121 1.00 76.75 113 ASP A N 1
ATOM 818 C CA . ASP A 1 113 ? 15.378 -4.049 -5.157 1.00 76.75 113 ASP A CA 1
ATOM 819 C C . ASP A 1 113 ? 15.009 -3.709 -3.702 1.00 76.75 113 ASP A C 1
ATOM 821 O O . ASP A 1 113 ? 15.516 -4.333 -2.769 1.00 76.75 113 ASP A O 1
ATOM 825 N N . HIS A 1 114 ? 14.097 -2.761 -3.490 1.00 82.50 114 HIS A N 1
ATOM 826 C CA . HIS A 1 114 ? 13.689 -2.282 -2.166 1.00 82.50 114 HIS A CA 1
ATOM 827 C C . HIS A 1 114 ? 12.275 -2.714 -1.745 1.00 82.50 114 HIS A C 1
ATOM 829 O O . HIS A 1 114 ? 11.837 -2.395 -0.635 1.00 82.50 114 HIS A O 1
ATOM 835 N N . GLN A 1 115 ? 11.568 -3.484 -2.578 1.00 85.38 115 GLN A N 1
ATOM 836 C CA . GLN A 1 115 ? 10.204 -3.952 -2.295 1.00 85.38 115 GLN A CA 1
ATOM 837 C C . GLN A 1 115 ? 10.106 -4.768 -0.997 1.00 85.38 115 GLN A C 1
ATOM 839 O O . GLN A 1 115 ? 9.210 -4.532 -0.185 1.00 85.38 115 GLN A O 1
ATOM 844 N N . ASP A 1 116 ? 11.043 -5.693 -0.763 1.00 85.25 116 ASP A N 1
ATOM 845 C CA . ASP A 1 116 ? 11.067 -6.507 0.461 1.00 85.25 116 ASP A CA 1
ATOM 846 C C . ASP A 1 116 ? 11.251 -5.630 1.711 1.00 85.25 116 ASP A C 1
ATOM 848 O O . ASP A 1 116 ? 10.486 -5.746 2.670 1.00 85.25 116 ASP A O 1
ATOM 852 N N . ALA A 1 117 ? 12.192 -4.680 1.666 1.00 86.06 117 ALA A N 1
ATOM 853 C CA . ALA A 1 117 ? 12.485 -3.785 2.783 1.00 86.06 117 ALA A CA 1
ATOM 854 C C . ALA A 1 117 ? 11.281 -2.912 3.169 1.00 86.06 117 ALA A C 1
ATOM 856 O O . ALA A 1 117 ? 10.984 -2.755 4.356 1.00 86.06 117 ALA A O 1
ATOM 857 N N . ILE A 1 118 ? 10.552 -2.377 2.185 1.00 89.44 118 ILE A N 1
ATOM 858 C CA . ILE A 1 118 ? 9.399 -1.508 2.444 1.00 89.44 118 ILE A CA 1
ATOM 859 C C . ILE A 1 118 ? 8.214 -2.293 3.007 1.00 89.44 118 ILE A C 1
ATOM 861 O O . ILE A 1 118 ? 7.601 -1.836 3.975 1.00 89.44 118 ILE A O 1
ATOM 865 N N . ILE A 1 119 ? 7.926 -3.495 2.493 1.00 89.94 119 ILE A N 1
ATOM 866 C CA . ILE A 1 119 ? 6.879 -4.349 3.076 1.00 89.94 119 ILE A CA 1
ATOM 867 C C . ILE A 1 119 ? 7.231 -4.701 4.529 1.00 89.94 119 ILE A C 1
ATOM 869 O O . ILE A 1 119 ? 6.371 -4.575 5.403 1.00 89.94 119 ILE A O 1
ATOM 873 N N . ARG A 1 120 ? 8.487 -5.087 4.814 1.00 88.62 120 ARG A N 1
ATOM 874 C CA . ARG A 1 120 ? 8.953 -5.373 6.187 1.00 88.62 120 ARG A CA 1
ATOM 875 C C . ARG A 1 120 ? 8.745 -4.189 7.113 1.00 88.62 120 ARG A C 1
ATOM 877 O O . ARG A 1 120 ? 8.160 -4.339 8.182 1.00 88.62 120 ARG A O 1
ATOM 884 N N . LEU A 1 121 ? 9.223 -3.020 6.700 1.00 90.00 121 LEU A N 1
ATOM 885 C CA . LEU A 1 121 ? 9.160 -1.806 7.500 1.00 90.00 121 LEU A CA 1
ATOM 886 C C . LEU A 1 121 ? 7.713 -1.447 7.849 1.00 90.00 121 LEU A C 1
ATOM 888 O O . LEU A 1 121 ? 7.396 -1.220 9.015 1.00 90.00 121 LEU A O 1
ATOM 892 N N . LEU A 1 122 ? 6.827 -1.429 6.853 1.00 92.00 122 LEU A N 1
ATOM 893 C CA . LEU A 1 122 ? 5.430 -1.054 7.052 1.00 92.00 122 LEU A CA 1
ATOM 894 C C . LEU A 1 122 ? 4.664 -2.080 7.882 1.00 92.00 122 LEU A C 1
ATOM 896 O O . LEU A 1 122 ? 3.869 -1.695 8.738 1.00 92.00 122 LEU A O 1
ATOM 900 N N . PHE A 1 123 ? 4.929 -3.371 7.682 1.00 91.25 123 PHE A N 1
ATOM 901 C CA . PHE A 1 123 ? 4.352 -4.425 8.510 1.00 91.25 123 PHE A CA 1
ATOM 902 C C . PHE A 1 123 ? 4.787 -4.294 9.977 1.00 91.25 123 PHE A C 1
ATOM 904 O O . PHE A 1 123 ? 3.952 -4.377 10.877 1.00 91.25 123 PHE A O 1
ATOM 911 N N . LEU A 1 124 ? 6.067 -4.019 10.235 1.00 90.06 124 LEU A N 1
ATOM 912 C CA . LEU A 1 124 ? 6.570 -3.802 11.591 1.00 90.06 124 LEU A CA 1
ATOM 913 C C . LEU A 1 124 ? 5.952 -2.557 12.235 1.00 90.06 124 LEU A C 1
ATOM 915 O O . LEU A 1 124 ? 5.458 -2.640 13.359 1.00 90.06 124 LEU A O 1
ATOM 919 N N . ILE A 1 125 ? 5.887 -1.433 11.516 1.00 90.56 125 ILE A N 1
ATOM 920 C CA . ILE A 1 125 ? 5.211 -0.222 12.002 1.00 90.56 125 ILE A CA 1
ATOM 921 C C . ILE A 1 125 ? 3.748 -0.527 12.338 1.00 90.56 125 ILE A C 1
ATOM 923 O O . ILE A 1 125 ? 3.279 -0.129 13.403 1.00 90.56 125 ILE A O 1
ATOM 927 N N . PHE A 1 126 ? 3.045 -1.280 11.490 1.00 94.06 126 PHE A N 1
ATOM 928 C CA . PHE A 1 126 ? 1.663 -1.682 11.738 1.00 94.06 126 PHE A CA 1
ATOM 929 C C . PHE A 1 126 ? 1.514 -2.527 13.009 1.00 94.06 126 PHE A C 1
ATOM 931 O O . PHE A 1 126 ? 0.673 -2.231 13.852 1.00 94.06 126 PHE A O 1
ATOM 938 N N . ILE A 1 127 ? 2.359 -3.538 13.219 1.00 91.38 127 ILE A N 1
ATOM 939 C CA . ILE A 1 127 ? 2.329 -4.317 14.466 1.00 91.38 127 ILE A CA 1
ATOM 940 C C . ILE A 1 127 ? 2.622 -3.425 15.681 1.00 91.38 127 ILE A C 1
ATOM 942 O O . ILE A 1 127 ? 1.947 -3.540 16.706 1.00 91.38 127 ILE A O 1
ATOM 946 N N . GLY A 1 128 ? 3.574 -2.496 15.567 1.00 89.81 128 GLY A N 1
ATOM 947 C CA . GLY A 1 128 ? 3.881 -1.522 16.614 1.00 89.81 128 GLY A CA 1
ATOM 948 C C . GLY A 1 128 ? 2.681 -0.640 16.977 1.00 89.81 128 GLY A C 1
ATOM 949 O O . GLY A 1 128 ? 2.363 -0.492 18.160 1.00 89.81 128 GLY A O 1
ATOM 950 N N . THR A 1 129 ? 1.967 -0.099 15.984 1.00 91.62 129 THR A N 1
ATOM 951 C CA . THR A 1 129 ? 0.776 0.733 16.230 1.00 91.62 129 THR A CA 1
ATOM 952 C C . THR A 1 129 ? -0.376 -0.072 16.819 1.00 91.62 129 THR A C 1
ATOM 954 O O . THR A 1 129 ? -1.059 0.428 17.713 1.00 91.62 129 THR A O 1
ATOM 957 N N . ILE A 1 130 ? -0.555 -1.334 16.419 1.00 91.44 130 ILE A N 1
ATOM 958 C CA . ILE A 1 130 ? -1.550 -2.228 17.024 1.00 91.44 130 ILE A CA 1
ATOM 959 C C . ILE A 1 130 ? -1.236 -2.516 18.491 1.00 91.44 130 ILE A C 1
ATOM 961 O O . ILE A 1 130 ? -2.146 -2.519 19.320 1.00 91.44 130 ILE A O 1
ATOM 965 N N . ILE A 1 131 ? 0.031 -2.747 18.838 1.00 88.62 131 ILE A N 1
ATOM 966 C CA . ILE A 1 131 ? 0.428 -2.975 20.231 1.00 88.62 131 ILE A CA 1
ATOM 967 C C . ILE A 1 131 ? 0.072 -1.751 21.088 1.00 88.62 131 ILE A C 1
ATOM 969 O O . ILE A 1 131 ? -0.528 -1.895 22.156 1.00 88.62 131 ILE A O 1
ATOM 973 N N . ILE A 1 132 ? 0.381 -0.545 20.602 1.00 88.38 132 ILE A N 1
ATOM 974 C CA . ILE A 1 132 ? 0.033 0.711 21.283 1.00 88.38 132 ILE A CA 1
ATOM 975 C C . ILE A 1 132 ? -1.490 0.852 21.413 1.00 88.38 132 ILE A C 1
ATOM 977 O O . ILE A 1 132 ? -1.987 1.154 22.502 1.00 88.38 132 ILE A O 1
ATOM 981 N N . LEU A 1 133 ? -2.232 0.578 20.337 1.00 90.94 133 LEU A N 1
ATOM 982 C CA . LEU A 1 133 ? -3.693 0.624 20.320 1.00 90.94 133 LEU A CA 1
ATOM 983 C C . LEU A 1 133 ? -4.302 -0.337 21.348 1.00 90.94 133 LEU A C 1
ATOM 985 O O . LEU A 1 133 ? -5.201 0.042 22.098 1.00 90.94 133 LEU A O 1
ATOM 989 N N . TYR A 1 134 ? -3.793 -1.566 21.422 1.00 88.00 134 TYR A N 1
ATOM 990 C CA . TYR A 1 134 ? -4.266 -2.565 22.374 1.00 88.00 134 TYR A CA 1
ATOM 991 C C . TYR A 1 134 ? -4.045 -2.113 23.819 1.00 88.00 134 TYR A C 1
ATOM 993 O O . TYR A 1 134 ? -4.924 -2.275 24.664 1.00 88.00 134 TYR A O 1
ATOM 1001 N N . CYS A 1 135 ? -2.906 -1.489 24.115 1.00 84.56 135 CYS A N 1
ATOM 1002 C CA . CYS A 1 135 ? -2.631 -0.957 25.446 1.00 84.56 135 CYS A CA 1
ATOM 1003 C C . CYS A 1 135 ? -3.529 0.219 25.814 1.00 84.56 135 CYS A C 1
ATOM 1005 O O . CYS A 1 135 ? -3.986 0.282 26.954 1.00 84.56 135 CYS A O 1
ATOM 1007 N N . MET A 1 136 ? -3.817 1.112 24.868 1.00 86.31 136 MET A N 1
ATOM 1008 C CA . MET A 1 136 ? -4.796 2.182 25.063 1.00 86.31 136 MET A CA 1
ATOM 1009 C C . MET A 1 136 ? -6.190 1.599 25.343 1.00 86.31 136 MET A C 1
ATOM 1011 O O . MET A 1 136 ? -6.830 1.975 26.318 1.00 86.31 136 MET A O 1
ATOM 1015 N N . MET A 1 137 ? -6.619 0.595 24.571 1.00 85.75 137 MET A N 1
ATOM 1016 C CA . MET A 1 137 ? -7.902 -0.088 24.778 1.00 85.75 137 MET A CA 1
ATOM 1017 C C . MET A 1 137 ? -7.981 -0.781 26.151 1.00 85.75 137 MET A C 1
ATOM 1019 O O . MET A 1 137 ? -9.010 -0.728 26.820 1.00 85.75 137 MET A O 1
ATOM 1023 N N . GLN A 1 138 ? -6.891 -1.399 26.612 1.00 83.19 138 GLN A N 1
ATOM 1024 C CA . GLN A 1 138 ? -6.831 -2.025 27.936 1.00 83.19 138 GLN A CA 1
ATOM 1025 C C . GLN A 1 138 ? -6.950 -1.015 29.086 1.00 83.19 138 GLN A C 1
ATOM 1027 O O . GLN A 1 138 ? -7.510 -1.367 30.122 1.00 83.19 138 GLN A O 1
ATOM 1032 N N . GLN A 1 139 ? -6.469 0.222 28.919 1.00 81.69 139 GLN A N 1
ATOM 1033 C CA . GLN A 1 139 ? -6.638 1.278 29.929 1.00 81.69 139 GLN A CA 1
ATOM 1034 C C . GLN A 1 139 ? -8.108 1.679 30.103 1.00 81.69 139 GLN A C 1
ATOM 1036 O O . GLN A 1 139 ? -8.535 1.940 31.228 1.00 81.69 139 GLN A O 1
ATOM 1041 N N . ASP A 1 140 ? -8.883 1.665 29.017 1.00 80.38 140 ASP A N 1
ATOM 1042 C CA . ASP A 1 140 ? -10.323 1.934 29.059 1.00 80.38 140 ASP A CA 1
ATOM 1043 C C . ASP A 1 140 ? -11.107 0.772 29.699 1.00 80.38 140 ASP A C 1
ATOM 1045 O O . ASP A 1 140 ? -12.027 0.998 30.487 1.00 80.38 140 ASP A O 1
ATOM 1049 N N . ILE A 1 141 ? -10.726 -0.480 29.410 1.00 79.38 141 ILE A N 1
ATOM 1050 C CA . ILE A 1 141 ? -11.436 -1.681 29.891 1.00 79.38 141 ILE A CA 1
ATOM 1051 C C . ILE A 1 141 ? -11.098 -2.001 31.354 1.00 79.38 141 ILE A C 1
ATOM 1053 O O . ILE A 1 141 ? -11.991 -2.288 32.155 1.00 79.38 141 ILE A O 1
ATOM 1057 N N . ILE A 1 142 ? -9.811 -1.998 31.708 1.00 70.06 142 ILE A N 1
ATOM 1058 C CA . ILE A 1 142 ? -9.304 -2.415 33.015 1.00 70.06 142 ILE A CA 1
ATOM 1059 C C . ILE A 1 142 ? -8.670 -1.195 33.683 1.00 70.06 142 ILE A C 1
ATOM 1061 O O . ILE A 1 142 ? -7.515 -0.860 33.440 1.00 70.06 142 ILE A O 1
ATOM 1065 N N . LYS A 1 143 ? -9.389 -0.570 34.624 1.00 64.12 143 LYS A N 1
ATOM 1066 C CA . LYS A 1 143 ? -8.889 0.560 35.444 1.00 64.12 143 LYS A CA 1
ATOM 1067 C C . LYS A 1 143 ? -7.690 0.216 36.359 1.00 64.12 143 LYS A C 1
ATOM 1069 O O . LYS A 1 143 ? -7.306 1.028 37.197 1.00 64.12 143 LYS A O 1
ATOM 1074 N N . SER A 1 144 ? -7.114 -0.983 36.251 1.00 55.38 144 SER A N 1
ATOM 1075 C CA . SER A 1 144 ? -6.003 -1.481 37.070 1.00 55.38 144 SER A CA 1
ATOM 1076 C C . SER A 1 144 ? -4.745 -1.703 36.224 1.00 55.38 144 SER A C 1
ATOM 1078 O O . SER A 1 1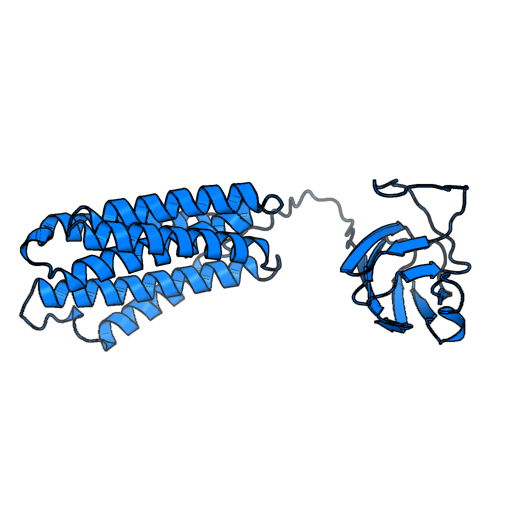44 ? -4.814 -2.225 35.112 1.00 55.38 144 SER A O 1
ATOM 1080 N N . LYS A 1 145 ? -3.580 -1.328 36.774 1.00 55.12 145 LYS A N 1
ATOM 1081 C CA . LYS A 1 145 ? -2.240 -1.450 36.164 1.00 55.12 145 LYS A CA 1
ATOM 1082 C C . LYS A 1 145 ? -1.851 -2.925 35.948 1.00 55.12 145 LYS A C 1
ATOM 1084 O O . LYS A 1 145 ? -1.136 -3.516 36.754 1.00 55.12 145 LYS A O 1
ATOM 1089 N N . SER A 1 146 ? -2.317 -3.523 34.853 1.00 55.59 146 SER A N 1
ATOM 1090 C CA . SER A 1 146 ? -1.852 -4.828 34.362 1.00 55.59 146 SER A CA 1
ATOM 1091 C C . SER A 1 146 ? -0.361 -4.784 33.990 1.00 55.59 146 SER A C 1
ATOM 1093 O O . SER A 1 146 ? 0.159 -3.752 33.577 1.00 55.59 146 SER A O 1
ATOM 1095 N N . TRP A 1 147 ? 0.353 -5.909 34.088 1.00 53.25 147 TRP A N 1
ATOM 1096 C CA . TRP A 1 147 ? 1.780 -6.000 33.739 1.00 53.25 147 TRP A CA 1
ATOM 1097 C C . TRP A 1 147 ? 2.068 -5.630 32.265 1.00 53.25 147 TRP A C 1
ATOM 1099 O O . TRP A 1 147 ? 3.129 -5.077 31.971 1.00 53.25 147 TRP A O 1
ATOM 1109 N N . PHE A 1 148 ? 1.081 -5.816 31.377 1.00 55.06 148 PHE A N 1
ATOM 1110 C CA . PHE A 1 148 ? 1.097 -5.398 29.964 1.00 55.06 148 PHE A CA 1
ATOM 1111 C C . PHE A 1 148 ? 0.970 -3.883 29.742 1.00 55.06 148 PHE A C 1
ATOM 1113 O O . PHE A 1 148 ? 1.129 -3.414 28.620 1.00 55.06 148 PHE A O 1
ATOM 1120 N N . SER A 1 149 ? 0.718 -3.090 30.787 1.00 56.75 149 SER A N 1
ATOM 1121 C CA . SER A 1 149 ? 0.700 -1.627 30.690 1.00 56.75 149 SER A CA 1
ATOM 1122 C C . SER A 1 149 ? 2.094 -1.006 30.843 1.00 56.75 149 SER A C 1
ATOM 1124 O O . SER A 1 149 ? 2.223 0.218 30.826 1.00 56.75 149 SER A O 1
ATOM 1126 N N . LYS A 1 150 ? 3.143 -1.814 31.070 1.00 74.25 150 LYS A N 1
ATOM 1127 C CA . LYS A 1 150 ? 4.517 -1.313 31.176 1.00 74.25 150 LYS A CA 1
ATOM 1128 C C . LYS A 1 150 ? 5.129 -1.206 29.772 1.00 74.25 150 LYS A C 1
ATOM 1130 O O . LYS A 1 150 ? 5.307 -2.242 29.131 1.00 74.25 150 LYS A O 1
ATOM 1135 N N . PRO A 1 151 ? 5.537 -0.005 29.319 1.00 67.31 151 PRO A N 1
ATOM 1136 C CA . PRO A 1 151 ? 6.054 0.200 27.962 1.00 67.31 151 PRO A CA 1
ATOM 1137 C C . PRO A 1 151 ? 7.287 -0.667 27.643 1.00 67.31 151 PRO A C 1
ATOM 1139 O O . PRO A 1 151 ? 7.464 -1.082 26.504 1.00 67.31 151 PRO A O 1
ATOM 1142 N N . ILE A 1 152 ? 8.088 -1.030 28.656 1.00 75.50 152 ILE A N 1
ATOM 1143 C CA . ILE A 1 152 ? 9.251 -1.923 28.509 1.00 75.50 152 ILE A CA 1
ATOM 1144 C C . ILE A 1 152 ? 8.875 -3.337 28.027 1.00 75.50 152 ILE A C 1
ATOM 1146 O O . ILE A 1 152 ? 9.599 -3.912 27.218 1.00 75.50 152 ILE A O 1
ATOM 1150 N N . VAL A 1 153 ? 7.769 -3.916 28.509 1.00 76.44 153 VAL A N 1
ATOM 1151 C CA . VAL A 1 153 ? 7.397 -5.308 28.174 1.00 76.44 153 VAL A CA 1
ATOM 1152 C C . VAL A 1 153 ? 6.922 -5.402 26.723 1.00 76.44 153 VAL A C 1
ATOM 1154 O O . VAL A 1 153 ? 7.251 -6.351 26.017 1.00 76.44 153 VAL A O 1
ATOM 1157 N N . LEU A 1 154 ? 6.208 -4.377 26.257 1.00 71.44 154 LEU A N 1
ATOM 1158 C CA . LEU A 1 154 ? 5.741 -4.264 24.875 1.00 71.44 154 LEU A CA 1
ATOM 1159 C C . LEU A 1 154 ? 6.896 -4.055 23.900 1.00 71.44 154 LEU A C 1
ATOM 1161 O O . LEU A 1 154 ? 6.910 -4.649 22.828 1.00 71.44 154 LEU A O 1
ATOM 1165 N N . LEU A 1 155 ? 7.881 -3.247 24.296 1.00 76.38 155 LEU A N 1
ATOM 1166 C CA . LEU A 1 155 ? 9.084 -3.016 23.506 1.00 76.38 155 LEU A CA 1
ATOM 1167 C C . LEU A 1 155 ? 9.912 -4.301 23.362 1.00 76.38 155 LEU A C 1
ATOM 1169 O O . LEU A 1 155 ? 10.363 -4.612 22.265 1.00 76.38 155 LEU A O 1
ATOM 1173 N N . LEU A 1 156 ? 10.036 -5.097 24.429 1.00 79.81 156 LEU A N 1
ATOM 1174 C CA . LEU A 1 156 ? 10.653 -6.427 24.359 1.00 79.81 156 LEU A CA 1
ATOM 1175 C C . LEU A 1 156 ? 9.891 -7.376 23.423 1.00 79.81 156 LEU A C 1
ATOM 1177 O O . LEU A 1 156 ? 10.512 -8.045 22.604 1.00 79.81 156 LEU A O 1
ATOM 1181 N N . PHE A 1 157 ? 8.558 -7.409 23.501 1.00 80.81 157 PHE A N 1
ATOM 1182 C CA . PHE A 1 157 ? 7.734 -8.233 22.610 1.00 80.81 157 PHE A CA 1
ATOM 1183 C C . PHE A 1 157 ? 7.866 -7.809 21.137 1.00 80.81 157 PHE A C 1
ATOM 1185 O O . PHE A 1 157 ? 8.017 -8.655 20.259 1.00 80.81 157 PHE A O 1
ATOM 1192 N N . TYR A 1 158 ? 7.891 -6.503 20.872 1.00 80.69 158 TYR A N 1
ATOM 1193 C CA . TYR A 1 158 ? 8.113 -5.947 19.539 1.00 80.69 158 TYR A CA 1
ATOM 1194 C C . TYR A 1 158 ? 9.487 -6.336 18.967 1.00 80.69 158 TYR A C 1
ATOM 1196 O O . TYR A 1 158 ? 9.574 -6.760 17.817 1.00 80.69 158 TYR A O 1
ATOM 1204 N N . ILE A 1 159 ? 10.548 -6.289 19.783 1.00 81.19 159 ILE A N 1
ATOM 1205 C CA . ILE A 1 159 ? 11.893 -6.735 19.380 1.00 81.19 159 ILE A CA 1
ATOM 1206 C C . ILE A 1 159 ? 11.899 -8.229 19.031 1.00 81.19 159 ILE A C 1
ATOM 1208 O O . ILE A 1 159 ? 12.500 -8.617 18.032 1.00 81.19 159 ILE A O 1
ATOM 1212 N N . VAL A 1 160 ? 11.201 -9.070 19.802 1.00 83.94 160 VAL A N 1
ATOM 1213 C CA . VAL A 1 160 ? 11.081 -10.507 19.496 1.00 83.94 160 VAL A CA 1
ATOM 1214 C C . VAL A 1 160 ? 10.381 -10.735 18.156 1.00 83.94 160 VAL A C 1
ATOM 1216 O O . VAL A 1 160 ? 10.824 -11.586 17.387 1.00 83.94 160 VAL A O 1
ATOM 1219 N N . ILE A 1 161 ? 9.334 -9.964 17.841 1.00 80.31 161 ILE A N 1
ATOM 1220 C CA . ILE A 1 161 ? 8.655 -10.044 16.540 1.00 80.31 161 ILE A CA 1
ATOM 1221 C C . ILE A 1 161 ? 9.592 -9.636 15.403 1.00 80.31 161 ILE A C 1
ATOM 1223 O O . ILE A 1 161 ? 9.628 -10.337 14.398 1.00 80.31 161 ILE A O 1
ATOM 1227 N N . ILE A 1 162 ? 10.376 -8.564 15.559 1.00 80.06 162 ILE A N 1
ATOM 1228 C CA . ILE A 1 162 ? 11.358 -8.142 14.545 1.00 80.06 162 ILE A CA 1
ATOM 1229 C C . ILE A 1 162 ? 12.354 -9.267 14.266 1.00 80.06 162 ILE A C 1
ATOM 1231 O O . ILE A 1 162 ? 12.532 -9.665 13.117 1.00 80.06 162 ILE A O 1
ATOM 1235 N N . VAL A 1 163 ? 12.971 -9.805 15.321 1.00 80.88 163 VAL A N 1
ATOM 1236 C CA . VAL A 1 163 ? 13.986 -10.859 15.196 1.00 80.88 163 VAL A CA 1
ATOM 1237 C C . VAL A 1 163 ? 13.380 -12.132 14.610 1.00 80.88 163 VAL A C 1
ATOM 1239 O O . VAL A 1 163 ? 13.988 -12.755 13.749 1.00 80.88 163 VAL A O 1
ATOM 1242 N N . GLY A 1 164 ? 12.177 -12.518 15.041 1.00 78.56 164 GLY A N 1
ATOM 1243 C CA . GLY A 1 164 ? 11.484 -13.691 14.510 1.00 78.56 164 GLY A CA 1
ATOM 1244 C C . GLY A 1 164 ? 11.071 -13.526 13.048 1.00 78.56 164 GLY A C 1
ATOM 1245 O O . GLY A 1 164 ? 11.151 -14.480 12.279 1.00 78.56 164 GLY A O 1
ATOM 1246 N N . TYR A 1 165 ? 10.664 -12.320 12.654 1.00 80.94 165 TYR A N 1
ATOM 1247 C CA . TYR A 1 165 ? 10.275 -12.026 11.283 1.00 80.94 165 TYR A CA 1
ATOM 1248 C C . TYR A 1 165 ? 11.478 -12.028 10.331 1.00 80.94 165 TYR A C 1
ATOM 1250 O O . TYR A 1 165 ? 11.365 -12.505 9.204 1.00 80.94 165 TYR A O 1
ATOM 1258 N N . ASP A 1 166 ? 12.645 -11.562 10.783 1.00 76.94 166 ASP A N 1
ATOM 1259 C CA . ASP A 1 166 ? 13.862 -11.554 9.963 1.00 76.94 166 ASP A CA 1
ATOM 1260 C C . ASP A 1 166 ? 14.291 -12.966 9.524 1.00 76.94 166 ASP A C 1
ATOM 1262 O O . ASP A 1 166 ? 14.746 -13.171 8.399 1.00 76.94 166 ASP A O 1
ATOM 1266 N N . GLN A 1 167 ? 14.005 -13.971 10.359 1.00 77.62 167 GLN A N 1
ATOM 1267 C CA . GLN A 1 167 ? 14.278 -15.382 10.071 1.00 77.62 167 GLN A CA 1
ATOM 1268 C C . GLN A 1 167 ? 13.389 -15.982 8.967 1.00 77.62 167 GLN A C 1
ATOM 1270 O O . GLN A 1 167 ? 13.675 -17.077 8.484 1.00 77.62 167 GLN A O 1
ATOM 1275 N N . LEU A 1 168 ? 12.303 -15.313 8.553 1.00 70.94 168 LEU A N 1
ATOM 1276 C CA . LEU A 1 168 ? 11.314 -15.871 7.616 1.00 70.94 168 LEU A CA 1
ATOM 1277 C C . LEU A 1 168 ? 11.744 -15.842 6.136 1.00 70.94 168 LEU A C 1
ATOM 1279 O O . LEU A 1 168 ? 10.949 -16.189 5.261 1.00 70.94 168 LEU A O 1
ATOM 1283 N N . GLY A 1 169 ? 12.998 -15.499 5.828 1.00 69.94 169 GLY A N 1
ATOM 1284 C CA . GLY A 1 169 ? 13.498 -15.436 4.449 1.00 69.94 169 GLY A CA 1
ATOM 1285 C C . GLY A 1 169 ? 12.830 -14.323 3.622 1.00 69.94 169 GLY A C 1
ATOM 1286 O O . GLY A 1 169 ? 12.077 -13.515 4.173 1.00 69.94 169 GLY A O 1
ATOM 1287 N N . PRO A 1 170 ? 13.116 -14.214 2.311 1.00 71.44 170 PRO A N 1
ATOM 1288 C CA . PRO A 1 170 ? 12.614 -13.121 1.473 1.00 71.44 170 PRO A CA 1
ATOM 1289 C C . PRO A 1 170 ? 11.093 -13.199 1.230 1.00 71.44 170 PRO A C 1
ATOM 1291 O O . PRO A 1 170 ? 10.540 -14.266 0.952 1.00 71.44 170 PRO A O 1
ATOM 1294 N N . ILE A 1 171 ? 10.414 -12.048 1.303 1.00 66.44 171 ILE A N 1
ATOM 1295 C CA . ILE A 1 171 ? 8.967 -11.870 1.078 1.00 66.44 171 ILE A CA 1
ATOM 1296 C C . ILE A 1 171 ? 8.626 -11.985 -0.402 1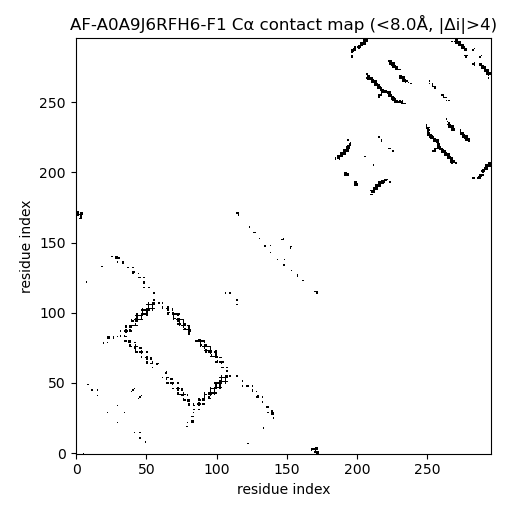.00 66.44 171 ILE A C 1
ATOM 1298 O O . ILE A 1 171 ? 7.544 -12.449 -0.758 1.00 66.44 171 ILE A O 1
ATOM 1302 N N . ILE A 1 172 ? 9.540 -11.615 -1.287 1.00 63.81 172 ILE A N 1
ATOM 1303 C CA . ILE A 1 172 ? 9.374 -11.794 -2.724 1.00 63.81 172 ILE A CA 1
ATOM 1304 C C . ILE A 1 172 ? 10.494 -12.713 -3.180 1.00 63.81 172 ILE A C 1
ATOM 1306 O O . ILE A 1 172 ? 11.666 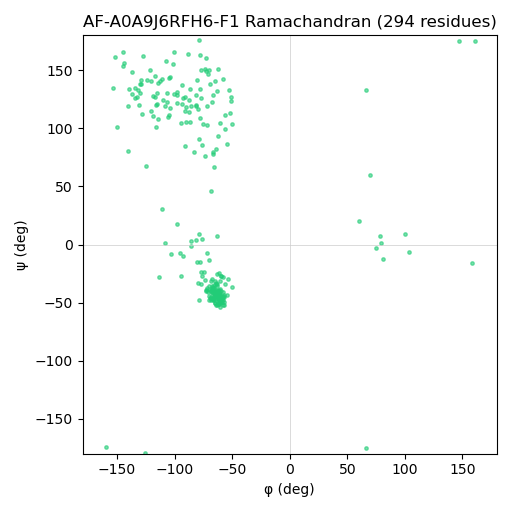-12.358 -3.168 1.00 63.81 172 ILE A O 1
ATOM 1310 N N . THR A 1 173 ? 10.128 -13.931 -3.562 1.00 54.03 173 THR A N 1
ATOM 1311 C CA . THR A 1 173 ? 11.017 -14.798 -4.314 1.00 54.03 173 THR A CA 1
ATOM 1312 C C . THR A 1 173 ? 10.992 -14.207 -5.705 1.00 54.03 173 THR A C 1
ATOM 1314 O O . THR A 1 173 ? 10.010 -14.378 -6.428 1.00 54.03 173 THR A O 1
ATOM 1317 N N . THR A 1 174 ? 12.047 -13.489 -6.078 1.00 51.12 174 THR A N 1
ATOM 1318 C CA . THR A 1 174 ? 12.426 -13.408 -7.481 1.00 51.12 174 THR A CA 1
ATOM 1319 C C . THR A 1 174 ? 12.475 -14.848 -7.960 1.00 51.12 174 THR A C 1
ATOM 1321 O O . THR A 1 174 ? 13.359 -15.615 -7.583 1.00 51.12 174 THR A O 1
ATOM 1324 N N . SER A 1 175 ? 11.453 -15.268 -8.702 1.00 41.69 175 SER A N 1
ATOM 1325 C CA . SER A 1 175 ? 11.449 -16.542 -9.395 1.00 41.69 175 SER A CA 1
ATOM 1326 C C . SER A 1 175 ? 12.520 -16.457 -10.473 1.00 41.69 175 SER A C 1
ATOM 1328 O O . SER A 1 175 ? 12.230 -16.256 -11.649 1.00 41.69 175 SER A O 1
ATOM 1330 N N . GLN A 1 176 ? 13.778 -16.609 -10.071 1.00 39.06 176 GLN A N 1
ATOM 1331 C CA . GLN A 1 176 ? 14.736 -17.288 -10.908 1.00 39.06 176 GLN A CA 1
ATOM 1332 C C . GLN A 1 176 ? 14.194 -18.707 -11.046 1.00 39.06 176 GLN A C 1
ATOM 1334 O O . GLN A 1 176 ? 14.406 -19.579 -10.205 1.00 39.06 176 GLN A O 1
ATOM 1339 N N . LEU A 1 177 ? 13.435 -18.920 -12.120 1.00 35.22 177 LEU A N 1
ATOM 1340 C CA . LEU A 1 177 ? 13.481 -20.187 -12.823 1.00 35.22 177 LEU A CA 1
ATOM 1341 C C . LEU A 1 177 ? 14.952 -20.417 -13.180 1.00 35.22 177 LEU A C 1
ATOM 1343 O O . LEU A 1 177 ? 15.413 -20.054 -14.256 1.00 35.22 177 LEU A O 1
ATOM 1347 N N . SER A 1 178 ? 15.692 -21.012 -12.248 1.00 32.38 178 SER A N 1
ATOM 1348 C CA . SER A 1 178 ? 16.880 -21.785 -12.562 1.00 32.38 178 SER A CA 1
ATOM 1349 C C . SER A 1 178 ? 16.405 -23.007 -13.333 1.00 32.38 178 SER A C 1
ATOM 1351 O O . SER A 1 178 ? 16.244 -24.088 -12.772 1.00 32.38 178 SER A O 1
ATOM 1353 N N . ASN A 1 179 ? 16.135 -22.821 -14.624 1.00 32.62 179 ASN A N 1
ATOM 1354 C CA . ASN A 1 179 ? 16.363 -23.896 -15.561 1.00 32.62 179 ASN A CA 1
ATOM 1355 C C . ASN A 1 179 ? 17.792 -23.727 -16.062 1.00 32.62 179 ASN A C 1
ATOM 1357 O O . ASN A 1 179 ? 18.172 -22.688 -16.595 1.00 32.62 179 ASN A O 1
ATOM 1361 N N . SER A 1 180 ? 18.589 -24.746 -15.787 1.00 42.00 180 SER A N 1
ATOM 1362 C CA . SER A 1 180 ? 19.981 -24.862 -16.177 1.00 42.00 180 SER A CA 1
ATOM 1363 C C . SER A 1 180 ? 20.116 -24.721 -17.694 1.00 42.00 180 SER A C 1
ATOM 1365 O O . SER A 1 180 ? 19.865 -25.690 -18.397 1.00 42.00 180 SER A O 1
ATOM 1367 N N . GLN A 1 181 ? 20.490 -23.537 -18.186 1.00 33.88 181 GLN A N 1
ATOM 1368 C CA . GLN A 1 181 ? 21.501 -23.340 -19.226 1.00 33.88 181 GLN A CA 1
ATOM 1369 C C . GLN A 1 181 ? 22.122 -21.950 -19.060 1.00 33.88 181 GLN A C 1
ATOM 1371 O O . GLN A 1 181 ? 21.468 -20.946 -18.796 1.00 33.88 181 GLN A O 1
ATOM 1376 N N . ASN A 1 182 ? 23.437 -21.952 -19.145 1.00 35.75 182 ASN A N 1
ATOM 1377 C CA . ASN A 1 182 ? 24.353 -20.897 -18.783 1.00 35.75 182 ASN A CA 1
ATOM 1378 C C . ASN A 1 182 ? 24.390 -19.827 -19.888 1.00 35.75 182 ASN A C 1
ATOM 1380 O O . ASN A 1 182 ? 25.180 -19.974 -20.806 1.00 35.75 182 ASN A O 1
ATOM 1384 N N . HIS A 1 183 ? 23.550 -18.791 -19.821 1.00 33.41 183 HIS A N 1
ATOM 1385 C CA . HIS A 1 183 ? 23.776 -17.511 -20.508 1.00 33.41 183 HIS A CA 1
ATOM 1386 C C . HIS A 1 183 ? 23.132 -16.381 -19.691 1.00 33.41 183 HIS A C 1
ATOM 1388 O O . HIS A 1 183 ? 21.918 -16.186 -19.704 1.00 33.41 183 HIS A O 1
ATOM 1394 N N . GLN A 1 184 ? 23.957 -15.645 -18.943 1.00 32.16 184 GLN A N 1
ATOM 1395 C CA . GLN A 1 184 ? 23.595 -14.329 -18.429 1.00 32.16 184 GLN A CA 1
ATOM 1396 C C . GLN A 1 184 ? 23.306 -13.418 -19.628 1.00 32.16 184 GLN A C 1
ATOM 1398 O O . GLN A 1 184 ? 24.229 -12.957 -20.284 1.00 32.16 184 GLN A O 1
ATOM 1403 N N . HIS A 1 185 ? 22.036 -13.139 -19.913 1.00 39.00 185 HIS A N 1
ATOM 1404 C CA . HIS A 1 185 ? 21.684 -11.878 -20.557 1.00 39.00 185 HIS A CA 1
ATOM 1405 C C . HIS A 1 185 ? 21.390 -10.876 -19.447 1.00 39.00 185 HIS A C 1
ATOM 1407 O O . HIS A 1 185 ? 20.251 -10.702 -19.008 1.00 39.00 185 HIS A O 1
ATOM 1413 N N . THR A 1 186 ? 22.453 -10.257 -18.946 1.00 42.00 186 THR A N 1
ATOM 1414 C CA . THR A 1 186 ? 22.393 -8.966 -18.265 1.00 42.00 186 THR A CA 1
ATOM 1415 C C . THR A 1 186 ? 21.646 -8.023 -19.210 1.00 42.00 186 THR A C 1
ATOM 1417 O O . THR A 1 186 ? 22.109 -7.775 -20.321 1.00 42.00 186 THR A O 1
ATOM 1420 N N . ARG A 1 187 ? 20.439 -7.558 -18.856 1.00 53.69 187 ARG A N 1
ATOM 1421 C CA . ARG A 1 187 ? 19.839 -6.450 -19.611 1.00 53.69 187 ARG A CA 1
ATOM 1422 C C . ARG A 1 187 ? 20.633 -5.205 -19.251 1.00 53.69 187 ARG A C 1
ATOM 1424 O O . ARG A 1 187 ? 20.460 -4.668 -18.158 1.00 53.69 187 ARG A O 1
ATOM 1431 N N . ASN A 1 188 ? 21.511 -4.783 -20.151 1.00 74.00 188 ASN A N 1
ATOM 1432 C CA . ASN A 1 188 ? 22.249 -3.539 -20.008 1.00 74.00 188 ASN A CA 1
ATOM 1433 C C . ASN A 1 188 ? 21.309 -2.382 -20.350 1.00 74.00 188 ASN A C 1
ATOM 1435 O O . ASN A 1 188 ? 21.222 -1.939 -21.495 1.00 74.00 188 ASN A O 1
ATOM 1439 N N . ASN A 1 189 ? 20.553 -1.940 -19.347 1.00 84.38 189 ASN A N 1
ATOM 1440 C CA . ASN A 1 189 ? 19.717 -0.753 -19.451 1.00 84.38 189 ASN A CA 1
ATOM 1441 C C . ASN A 1 189 ? 20.591 0.482 -19.229 1.00 84.38 189 ASN A C 1
ATOM 1443 O O . ASN A 1 189 ? 21.198 0.642 -18.170 1.00 84.38 189 ASN A O 1
ATOM 1447 N N . VAL A 1 190 ? 20.639 1.353 -20.226 1.00 89.56 190 VAL A N 1
ATOM 1448 C CA . VAL A 1 190 ? 21.478 2.548 -20.251 1.00 89.56 190 VAL A CA 1
ATOM 1449 C C . VAL A 1 190 ? 20.557 3.754 -20.293 1.00 89.56 190 VAL A C 1
ATOM 1451 O O . VAL A 1 190 ? 19.753 3.888 -21.209 1.00 89.56 190 VAL A O 1
ATOM 1454 N N . MET A 1 191 ? 20.650 4.630 -19.295 1.00 90.75 191 MET A N 1
ATOM 1455 C CA . MET A 1 191 ? 19.810 5.823 -19.210 1.00 90.75 191 MET A CA 1
ATOM 1456 C C . MET A 1 191 ? 20.641 7.072 -19.462 1.00 90.75 191 MET A C 1
ATOM 1458 O O . MET A 1 191 ? 21.609 7.327 -18.748 1.00 90.75 191 MET A O 1
ATOM 1462 N N . ILE A 1 192 ? 20.219 7.865 -20.442 1.00 92.25 192 ILE A N 1
ATOM 1463 C CA . ILE A 1 192 ? 20.791 9.174 -20.744 1.00 92.25 192 ILE A CA 1
ATOM 1464 C C . ILE A 1 192 ? 19.717 10.215 -20.472 1.00 92.25 192 ILE A C 1
ATOM 1466 O O . ILE A 1 192 ? 18.618 10.170 -21.024 1.00 92.25 192 ILE A O 1
ATOM 1470 N N . THR A 1 193 ? 20.023 11.142 -19.574 1.00 93.38 193 THR A N 1
ATOM 1471 C CA . THR A 1 193 ? 19.148 12.267 -19.260 1.00 93.38 193 THR A CA 1
ATOM 1472 C C . THR A 1 193 ? 19.532 13.448 -20.135 1.00 93.38 193 THR A C 1
ATOM 1474 O O . THR A 1 193 ? 20.700 13.835 -20.174 1.00 93.38 193 THR A O 1
ATOM 1477 N N . ALA A 1 194 ? 18.551 13.998 -20.841 1.00 91.31 194 ALA A N 1
ATOM 1478 C CA . ALA A 1 194 ? 18.673 15.245 -21.574 1.00 91.31 194 ALA A CA 1
ATOM 1479 C C . ALA A 1 194 ? 18.095 16.386 -20.735 1.00 91.31 194 ALA A C 1
ATOM 1481 O O . ALA A 1 194 ? 16.978 16.285 -20.222 1.00 91.31 194 ALA A O 1
ATOM 1482 N N . ASP A 1 195 ? 18.869 17.453 -20.626 1.00 90.62 195 ASP A N 1
ATOM 1483 C CA . ASP A 1 195 ? 18.460 18.753 -20.100 1.00 90.62 195 ASP A CA 1
ATOM 1484 C C . ASP A 1 195 ? 18.809 19.817 -21.156 1.00 90.62 195 ASP A C 1
ATOM 1486 O O . ASP A 1 195 ? 19.342 19.486 -22.222 1.00 90.62 195 ASP A O 1
ATOM 1490 N N . GLU A 1 196 ? 18.539 21.096 -20.900 1.00 89.44 196 GLU A N 1
ATOM 1491 C CA . GLU A 1 196 ? 18.785 22.144 -21.888 1.00 89.44 196 GLU A CA 1
ATOM 1492 C C . GLU A 1 196 ? 20.250 22.168 -22.355 1.00 89.44 196 GLU A C 1
ATOM 1494 O O . GLU A 1 196 ? 21.172 22.519 -21.616 1.00 89.44 196 GLU A O 1
ATOM 1499 N N . TYR A 1 197 ? 20.442 21.795 -23.624 1.00 89.12 197 TYR A N 1
ATOM 1500 C CA . TYR A 1 197 ? 21.727 21.763 -24.327 1.00 89.12 197 TYR A CA 1
ATOM 1501 C C . TYR A 1 197 ? 22.787 20.839 -23.703 1.00 89.12 197 TYR A C 1
ATOM 1503 O O . TYR A 1 197 ? 23.976 20.989 -23.986 1.00 89.12 197 TYR A O 1
ATOM 1511 N N . SER A 1 198 ? 22.392 19.863 -22.877 1.00 90.56 198 SER A N 1
ATOM 1512 C CA . SER A 1 198 ? 23.339 18.947 -22.232 1.00 90.56 198 SER A CA 1
ATOM 1513 C C . SER A 1 198 ? 22.802 17.526 -22.063 1.00 90.56 198 SER A C 1
ATOM 1515 O O . SER A 1 198 ? 21.598 17.289 -21.971 1.00 90.56 198 SER A O 1
ATOM 1517 N N . PHE A 1 199 ? 23.730 16.568 -22.018 1.00 92.75 199 PHE A N 1
ATOM 1518 C CA . PHE A 1 199 ? 23.452 15.169 -21.709 1.00 92.75 199 PHE A CA 1
ATOM 1519 C C . PHE A 1 199 ? 24.158 14.749 -20.422 1.00 92.75 199 PHE A C 1
ATOM 1521 O O . PHE A 1 199 ? 25.286 15.164 -20.148 1.00 92.75 199 PHE A O 1
ATOM 1528 N N . SER A 1 200 ? 23.510 13.873 -19.657 1.00 89.94 200 SER A N 1
ATOM 1529 C CA . SER A 1 200 ? 24.078 13.247 -18.468 1.00 89.94 200 SER A CA 1
ATOM 1530 C C . SER A 1 200 ? 23.799 11.739 -18.463 1.00 89.94 200 SER A C 1
ATOM 1532 O O . SER A 1 200 ? 22.631 11.349 -18.546 1.00 89.94 200 SER A O 1
ATOM 1534 N N . PRO A 1 201 ? 24.824 10.880 -18.330 1.00 90.12 201 PRO A N 1
ATOM 1535 C CA . PRO A 1 201 ? 26.253 11.206 -18.264 1.00 90.12 201 PRO A CA 1
ATOM 1536 C C . PRO A 1 201 ? 26.849 11.533 -19.646 1.00 90.12 201 PRO A C 1
ATOM 1538 O O . PRO A 1 201 ? 26.439 10.965 -20.650 1.00 90.12 201 PRO A O 1
ATOM 1541 N N . ILE A 1 202 ? 27.879 12.389 -19.698 1.00 86.38 202 ILE A N 1
ATOM 1542 C CA . ILE A 1 202 ? 28.580 12.751 -20.953 1.00 86.38 202 ILE A CA 1
ATOM 1543 C C . ILE A 1 202 ? 29.362 11.561 -21.531 1.00 86.38 202 ILE A C 1
ATOM 1545 O O . ILE A 1 202 ? 29.519 11.454 -22.744 1.00 86.38 202 ILE A O 1
ATOM 1549 N N . GLN A 1 203 ? 29.841 10.658 -20.674 1.00 84.31 203 GLN A N 1
ATOM 1550 C CA . GLN A 1 203 ? 30.536 9.432 -21.067 1.00 84.31 203 GLN A CA 1
ATOM 1551 C C . GLN A 1 203 ? 29.727 8.222 -20.616 1.00 84.31 203 GLN A C 1
ATOM 1553 O O . GLN A 1 203 ? 29.365 8.125 -19.443 1.00 84.31 203 GLN A O 1
ATOM 1558 N N . THR A 1 204 ? 29.434 7.315 -21.543 1.00 85.69 204 THR A N 1
ATOM 1559 C CA . THR A 1 204 ? 28.602 6.136 -21.279 1.00 85.69 204 THR A CA 1
ATOM 1560 C C . THR A 1 204 ? 29.311 4.866 -21.757 1.00 85.69 204 THR A C 1
ATOM 1562 O O . THR A 1 204 ? 29.489 4.706 -22.965 1.00 85.69 204 THR A O 1
ATOM 1565 N N . PRO A 1 205 ? 29.728 3.966 -20.848 1.00 86.50 205 PRO A N 1
ATOM 1566 C CA . PRO A 1 205 ? 30.357 2.708 -21.232 1.00 86.50 205 PRO A CA 1
ATOM 1567 C C . PRO A 1 205 ? 29.308 1.687 -21.694 1.00 86.50 205 PRO A C 1
ATOM 1569 O O . PRO A 1 205 ? 28.296 1.487 -21.021 1.00 86.50 205 PRO A O 1
ATOM 1572 N N . LEU A 1 206 ? 29.568 1.025 -22.818 1.00 88.88 206 LEU A N 1
ATOM 1573 C CA . LEU A 1 206 ? 28.780 -0.067 -23.394 1.00 88.88 206 LEU A CA 1
ATOM 1574 C C . LEU A 1 206 ? 29.689 -1.272 -23.683 1.00 88.88 206 LEU A C 1
ATOM 1576 O O . LEU A 1 206 ? 30.901 -1.112 -23.809 1.00 88.88 206 LEU A O 1
ATOM 1580 N N . SER A 1 207 ? 29.108 -2.458 -23.856 1.00 86.62 207 SER A N 1
ATOM 1581 C CA . SER A 1 207 ? 29.844 -3.669 -24.250 1.00 86.62 207 SER A CA 1
ATOM 1582 C C . SER A 1 207 ? 29.480 -4.093 -25.674 1.00 86.62 207 SER A C 1
ATOM 1584 O O . SER A 1 207 ? 28.313 -4.013 -26.071 1.00 86.62 207 SER A O 1
ATOM 1586 N N . VAL A 1 208 ? 30.456 -4.585 -26.438 1.00 88.25 208 VAL A N 1
ATOM 1587 C CA . VAL A 1 208 ? 30.218 -5.207 -27.752 1.00 88.25 208 VAL A CA 1
ATOM 1588 C C . VAL A 1 208 ? 29.399 -6.491 -27.601 1.00 88.25 208 VAL A C 1
ATOM 1590 O O . VAL A 1 208 ? 29.636 -7.289 -26.699 1.00 88.25 208 VAL A O 1
ATOM 1593 N N . GLY A 1 209 ? 28.459 -6.731 -28.518 1.00 83.31 209 GLY A N 1
ATOM 1594 C CA . GLY A 1 209 ? 27.724 -7.996 -28.622 1.00 83.31 209 GLY A CA 1
ATOM 1595 C C . GLY A 1 209 ? 26.644 -8.210 -27.558 1.00 83.31 209 GLY A C 1
ATOM 1596 O O . GLY A 1 209 ? 25.918 -9.202 -27.620 1.00 83.31 209 GLY A O 1
ATOM 1597 N N . GLU A 1 210 ? 26.493 -7.284 -26.611 1.00 85.88 210 GLU A N 1
ATOM 1598 C CA . GLU A 1 210 ? 25.428 -7.317 -25.611 1.00 85.88 210 GLU A CA 1
ATOM 1599 C C . GLU A 1 210 ? 24.218 -6.500 -26.082 1.00 85.88 210 GLU A C 1
ATOM 1601 O O . GLU A 1 210 ? 24.359 -5.399 -26.613 1.00 85.88 210 GLU A O 1
ATOM 1606 N N . LYS A 1 211 ? 23.006 -7.036 -25.885 1.00 86.31 211 LYS A N 1
ATOM 1607 C CA . LYS A 1 211 ? 21.767 -6.308 -26.189 1.00 86.31 211 LYS A CA 1
ATOM 1608 C C . LYS A 1 211 ? 21.575 -5.196 -25.160 1.00 86.31 211 LYS A C 1
ATOM 1610 O O . LYS A 1 211 ? 21.416 -5.462 -23.967 1.00 86.31 211 LYS A O 1
ATOM 1615 N N . ILE A 1 212 ? 21.544 -3.963 -25.642 1.00 88.00 212 ILE A N 1
ATOM 1616 C CA . ILE A 1 212 ? 21.399 -2.745 -24.850 1.00 88.00 212 ILE A CA 1
ATOM 1617 C C . ILE A 1 212 ? 19.977 -2.223 -25.018 1.00 88.00 212 ILE A C 1
ATOM 1619 O O . ILE A 1 212 ? 19.388 -2.329 -26.096 1.00 88.00 212 ILE A O 1
ATOM 1623 N N . ILE A 1 213 ? 19.411 -1.676 -23.943 1.00 88.88 213 ILE A N 1
ATOM 1624 C CA . ILE A 1 213 ? 18.189 -0.867 -23.990 1.00 88.88 213 ILE A CA 1
ATOM 1625 C C . ILE A 1 213 ? 18.589 0.543 -23.580 1.00 88.88 213 ILE A C 1
ATOM 1627 O O . ILE A 1 213 ? 18.918 0.786 -22.420 1.00 88.88 213 ILE A O 1
ATOM 1631 N N . LEU A 1 214 ? 18.602 1.454 -24.545 1.00 90.75 214 LEU A N 1
ATOM 1632 C CA . LEU A 1 214 ? 18.923 2.852 -24.330 1.00 90.75 214 LEU A CA 1
ATOM 1633 C C . LEU A 1 214 ? 17.637 3.642 -24.088 1.00 90.75 214 LEU A C 1
ATOM 1635 O O . LEU A 1 214 ? 16.777 3.697 -24.965 1.00 90.75 214 LEU A O 1
ATOM 1639 N N . THR A 1 215 ? 17.540 4.289 -22.930 1.00 91.81 215 THR A N 1
ATOM 1640 C CA . THR A 1 215 ? 16.442 5.189 -22.567 1.00 91.81 215 THR A CA 1
ATOM 1641 C C . THR A 1 215 ? 16.935 6.634 -22.564 1.00 91.81 215 THR A C 1
ATOM 1643 O O . THR A 1 215 ? 17.798 7.000 -21.762 1.00 91.81 215 THR A O 1
ATOM 1646 N N . LEU A 1 216 ? 16.345 7.474 -23.412 1.00 92.69 216 LEU A N 1
ATOM 1647 C CA . LEU A 1 216 ? 16.493 8.927 -23.383 1.00 92.69 216 LEU A CA 1
ATOM 1648 C C . LEU A 1 216 ? 15.399 9.530 -22.497 1.00 92.69 216 LEU A C 1
ATOM 1650 O O . LEU A 1 216 ? 14.219 9.450 -22.830 1.00 92.69 216 LEU A O 1
ATOM 1654 N N . ASN A 1 217 ? 15.778 10.147 -21.381 1.00 93.62 217 ASN A N 1
ATOM 1655 C CA . ASN A 1 217 ? 14.868 10.822 -20.458 1.00 93.62 217 ASN A CA 1
ATOM 1656 C C . ASN A 1 217 ? 14.997 12.341 -20.601 1.00 93.62 217 ASN A C 1
ATOM 1658 O O . ASN A 1 217 ? 16.016 12.901 -20.204 1.00 93.62 217 ASN A O 1
ATOM 1662 N N . ASN A 1 218 ? 13.982 13.007 -21.146 1.00 93.56 218 ASN A N 1
ATOM 1663 C CA . ASN A 1 218 ? 14.010 14.451 -21.345 1.00 93.56 218 ASN A CA 1
ATOM 1664 C C . ASN A 1 218 ? 13.446 15.176 -20.109 1.00 93.56 218 ASN A C 1
ATOM 1666 O O . ASN A 1 218 ? 12.238 15.181 -19.876 1.00 93.56 218 ASN A O 1
ATOM 1670 N N . GLN A 1 219 ? 14.327 15.782 -19.312 1.00 91.94 219 GLN A N 1
ATOM 1671 C CA . GLN A 1 219 ? 13.975 16.613 -18.154 1.00 91.94 219 GLN A CA 1
ATOM 1672 C C . GLN A 1 219 ? 13.928 18.113 -18.478 1.00 91.94 219 GLN A C 1
ATOM 1674 O O . GLN A 1 219 ? 13.488 18.897 -17.635 1.00 91.94 219 GLN A O 1
ATOM 1679 N N . GLY A 1 220 ? 14.348 18.494 -19.685 1.00 88.06 220 GLY A N 1
ATOM 1680 C CA . GLY A 1 220 ? 14.329 19.867 -20.162 1.00 88.06 220 GLY A CA 1
ATOM 1681 C C . GLY A 1 220 ? 12.943 20.330 -20.617 1.00 88.06 220 GLY A C 1
ATOM 1682 O O . GLY A 1 220 ? 11.955 19.592 -20.659 1.00 88.06 220 GLY A O 1
ATOM 1683 N N . LYS A 1 221 ? 12.878 21.606 -20.983 1.00 89.38 221 LYS A N 1
ATOM 1684 C CA . LYS A 1 221 ? 11.702 22.306 -21.519 1.00 89.38 221 LYS A CA 1
ATOM 1685 C C . LYS A 1 221 ? 11.645 22.295 -23.044 1.00 89.38 221 LYS A C 1
ATOM 1687 O O . LYS A 1 221 ? 10.633 22.715 -23.603 1.00 89.38 221 LYS A O 1
ATOM 1692 N N . LEU A 1 222 ? 12.718 21.865 -23.705 1.00 90.00 222 LEU A N 1
ATOM 1693 C CA . LEU A 1 222 ? 12.827 21.745 -25.158 1.00 90.00 222 LEU A CA 1
ATOM 1694 C C . LEU A 1 222 ? 12.798 20.272 -25.570 1.00 90.00 222 LEU A C 1
ATOM 1696 O O . LEU A 1 222 ? 13.059 19.382 -24.765 1.00 90.00 222 LEU A O 1
ATOM 1700 N N . GLU A 1 223 ? 12.443 20.002 -26.822 1.00 91.00 223 GLU A N 1
ATOM 1701 C CA . GLU A 1 223 ? 12.581 18.656 -27.376 1.00 91.00 223 GLU A CA 1
ATOM 1702 C C . GLU A 1 223 ? 14.056 18.308 -27.589 1.00 91.00 223 GLU A C 1
ATOM 1704 O O . GLU A 1 223 ? 14.882 19.173 -27.897 1.00 91.00 223 GLU A O 1
ATOM 1709 N N . HIS A 1 224 ? 14.379 17.029 -27.422 1.00 90.81 224 HIS A N 1
ATOM 1710 C CA . HIS A 1 224 ? 15.740 16.539 -27.551 1.00 90.81 224 HIS A CA 1
ATOM 1711 C C . HIS A 1 224 ? 15.776 15.268 -28.381 1.00 90.81 224 HIS A C 1
ATOM 1713 O O . HIS A 1 224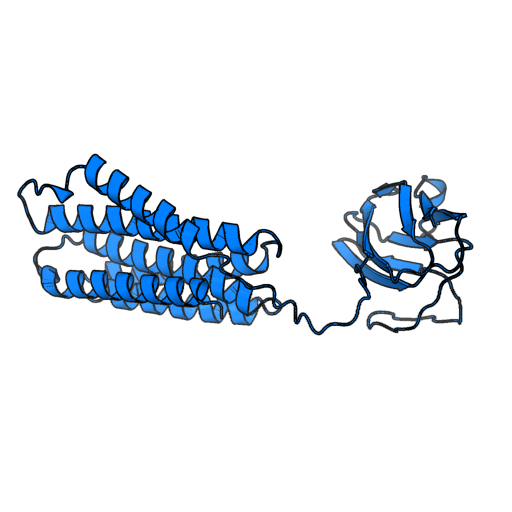 ? 14.975 14.348 -28.197 1.00 90.81 224 HIS A O 1
ATOM 1719 N N . HIS A 1 225 ? 16.732 15.239 -29.303 1.00 91.56 225 HIS A N 1
ATOM 1720 C CA . HIS A 1 225 ? 17.087 14.047 -30.052 1.00 91.56 225 HIS A CA 1
ATOM 1721 C C . HIS A 1 225 ? 18.358 13.450 -29.466 1.00 91.56 225 HIS A C 1
ATOM 1723 O O . HIS A 1 225 ? 19.172 14.161 -28.877 1.00 91.56 225 HIS A O 1
ATOM 1729 N N . PHE A 1 226 ? 18.550 12.158 -29.664 1.00 91.38 226 PHE A N 1
ATOM 1730 C CA . PHE A 1 226 ? 19.792 11.477 -29.355 1.00 91.38 226 PHE A CA 1
ATOM 1731 C C . PHE A 1 226 ? 20.201 10.643 -30.557 1.00 91.38 226 PHE A C 1
ATOM 1733 O O . PHE A 1 226 ? 19.455 9.756 -30.963 1.00 91.38 226 PHE A O 1
ATOM 1740 N N . GLU A 1 227 ? 21.375 10.929 -31.108 1.00 90.56 227 GLU A N 1
ATOM 1741 C CA . GLU A 1 227 ? 21.893 10.268 -32.301 1.00 90.56 227 GLU A CA 1
ATOM 1742 C C . GLU A 1 227 ? 23.344 9.834 -32.096 1.00 90.56 227 GLU A C 1
ATOM 1744 O O . GLU A 1 227 ? 24.177 10.664 -31.737 1.00 90.56 227 GLU A O 1
ATOM 1749 N N . ILE A 1 228 ? 23.660 8.555 -32.331 1.00 90.25 228 ILE A N 1
ATOM 1750 C CA . ILE A 1 228 ? 25.046 8.051 -32.301 1.00 90.25 228 ILE A CA 1
ATOM 1751 C C . ILE A 1 228 ? 25.597 7.983 -33.723 1.00 90.25 228 ILE A C 1
ATOM 1753 O O . ILE A 1 228 ? 25.079 7.250 -34.567 1.00 90.25 228 ILE A O 1
ATOM 1757 N N . VAL A 1 229 ? 26.698 8.690 -33.974 1.00 84.75 229 VAL A N 1
ATOM 1758 C CA . VAL A 1 229 ? 27.318 8.751 -35.301 1.00 84.75 229 VAL A CA 1
ATOM 1759 C C . VAL A 1 229 ? 28.311 7.602 -35.483 1.00 84.75 229 VAL A C 1
ATOM 1761 O O . VAL A 1 229 ? 29.263 7.457 -34.717 1.00 84.75 229 VAL A O 1
ATOM 1764 N N . GLY A 1 230 ? 28.115 6.806 -36.538 1.00 81.75 230 GLY A N 1
ATOM 1765 C CA . GLY A 1 230 ? 29.074 5.791 -36.992 1.00 81.75 230 GLY A CA 1
ATOM 1766 C C . GLY A 1 230 ? 29.097 4.482 -36.195 1.00 81.75 230 GLY A C 1
ATOM 1767 O O . GLY A 1 230 ? 29.971 3.655 -36.447 1.00 81.75 230 GLY A O 1
ATOM 1768 N N . LEU A 1 231 ? 28.167 4.277 -35.255 1.00 85.44 231 LEU A N 1
ATOM 1769 C CA . LEU A 1 231 ? 28.031 3.010 -34.533 1.00 85.44 231 LEU A CA 1
ATOM 1770 C C . LEU A 1 231 ? 27.249 1.996 -35.376 1.00 85.44 231 LEU A C 1
ATOM 1772 O O . LEU A 1 231 ? 26.080 2.209 -35.680 1.00 85.44 231 LEU A O 1
ATOM 1776 N N . GLU A 1 232 ? 27.880 0.869 -35.704 1.00 84.81 232 GLU A N 1
ATOM 1777 C CA . GLU A 1 232 ? 27.195 -0.263 -36.329 1.00 84.81 232 GLU A CA 1
ATOM 1778 C C . GLU A 1 232 ? 26.470 -1.101 -35.274 1.00 84.81 232 GLU A C 1
ATOM 1780 O O . GLU A 1 232 ? 27.056 -1.524 -34.271 1.00 84.81 232 GLU A O 1
ATOM 1785 N N . VAL A 1 233 ? 25.187 -1.349 -35.520 1.00 85.06 233 VAL A N 1
ATOM 1786 C CA . VAL A 1 233 ? 24.271 -1.970 -34.563 1.00 85.06 233 VAL A CA 1
ATOM 1787 C C . VAL A 1 233 ? 23.383 -3.012 -35.228 1.00 85.06 233 VAL A C 1
ATOM 1789 O O . VAL A 1 233 ? 22.997 -2.861 -36.386 1.00 85.06 233 VAL A O 1
ATOM 1792 N N . ASP A 1 234 ? 23.022 -4.041 -34.466 1.00 83.25 234 ASP A N 1
ATOM 1793 C CA . ASP A 1 234 ? 21.963 -4.988 -34.817 1.00 83.25 234 ASP A CA 1
ATOM 1794 C C . ASP A 1 234 ? 20.659 -4.646 -34.069 1.00 83.25 234 ASP A C 1
ATOM 1796 O O . ASP A 1 234 ? 20.657 -4.454 -32.847 1.00 83.25 234 ASP A O 1
ATOM 1800 N N . MET A 1 235 ? 19.557 -4.552 -34.816 1.00 75.38 235 MET A N 1
ATOM 1801 C CA . MET A 1 235 ? 18.256 -4.003 -34.412 1.00 75.38 235 MET A CA 1
ATOM 1802 C C . MET A 1 235 ? 17.145 -5.039 -34.651 1.00 75.38 235 MET A C 1
ATOM 1804 O O . MET A 1 235 ? 16.290 -4.878 -35.521 1.00 75.38 235 MET A O 1
ATOM 1808 N N . ASN A 1 236 ? 17.155 -6.137 -33.892 1.00 59.78 236 ASN A N 1
ATOM 1809 C CA . ASN A 1 236 ? 16.247 -7.272 -34.123 1.00 59.78 236 ASN A CA 1
ATOM 1810 C C . ASN A 1 236 ? 14.815 -7.118 -33.560 1.00 59.78 236 ASN A C 1
ATOM 1812 O O . ASN A 1 236 ? 14.016 -8.044 -33.691 1.00 59.78 236 ASN A O 1
ATOM 1816 N N . GLU A 1 237 ? 14.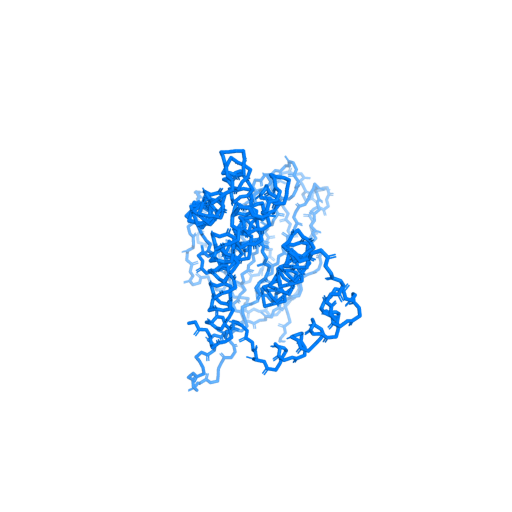430 -5.978 -32.971 1.00 51.62 237 GLU A N 1
ATOM 1817 C CA . GLU A 1 237 ? 13.066 -5.762 -32.454 1.00 51.62 237 GLU A CA 1
ATOM 1818 C C . GLU A 1 237 ? 12.548 -4.339 -32.724 1.00 51.62 237 GLU A C 1
ATOM 1820 O O . GLU A 1 237 ? 13.076 -3.362 -32.202 1.00 51.62 237 GLU A O 1
ATOM 1825 N N . LYS A 1 238 ? 11.448 -4.219 -33.484 1.00 43.97 238 LYS A N 1
ATOM 1826 C CA . LYS A 1 238 ? 10.672 -2.972 -33.607 1.00 43.97 238 LYS A CA 1
ATOM 1827 C C . LYS A 1 238 ? 9.763 -2.817 -32.387 1.00 43.97 238 LYS A C 1
ATOM 1829 O O . LYS A 1 238 ? 8.866 -3.637 -32.206 1.00 43.97 238 LYS A O 1
ATOM 1834 N N . HIS A 1 239 ? 9.965 -1.774 -31.582 1.00 44.44 239 HIS A N 1
ATOM 1835 C CA . HIS A 1 239 ? 9.027 -1.381 -30.526 1.00 44.44 239 HIS A CA 1
ATOM 1836 C C . HIS A 1 239 ? 8.212 -0.145 -30.925 1.00 44.44 239 HIS A C 1
ATOM 1838 O O . HIS A 1 239 ? 8.662 0.739 -31.650 1.00 44.44 239 HIS A O 1
ATOM 1844 N N . SER A 1 240 ? 6.954 -0.165 -30.491 1.00 38.25 240 SER A N 1
ATOM 1845 C CA . SER A 1 240 ? 5.870 0.756 -30.820 1.00 38.25 240 SER A CA 1
ATOM 1846 C C . SER A 1 240 ? 6.100 2.161 -30.260 1.00 38.25 240 SER A C 1
ATOM 1848 O O . SER A 1 240 ? 6.199 2.321 -29.046 1.00 38.25 240 SER A O 1
ATOM 1850 N N . GLY A 1 241 ? 6.107 3.163 -31.142 1.00 41.53 241 GLY A N 1
ATOM 1851 C CA . GLY A 1 241 ? 6.204 4.583 -30.777 1.00 41.53 241 GLY A CA 1
ATOM 1852 C C . GLY A 1 241 ? 6.716 5.498 -31.895 1.00 41.53 241 GLY A C 1
ATOM 1853 O O . GLY A 1 241 ? 6.522 6.706 -31.818 1.00 41.53 241 GLY A O 1
ATOM 1854 N N . LEU A 1 242 ? 7.319 4.943 -32.952 1.00 41.72 242 LEU A N 1
ATOM 1855 C CA . LEU A 1 242 ? 7.823 5.718 -34.090 1.00 41.72 242 LEU A CA 1
ATOM 1856 C C . LEU A 1 242 ? 6.689 6.131 -35.041 1.00 41.72 242 LEU A C 1
ATOM 1858 O O . LEU A 1 242 ? 6.139 5.297 -35.763 1.00 41.72 242 LEU A O 1
ATOM 1862 N N . HIS A 1 243 ? 6.368 7.423 -35.046 1.00 41.97 243 HIS A N 1
ATOM 1863 C CA . HIS A 1 243 ? 5.754 8.082 -36.193 1.00 41.97 243 HIS A CA 1
ATOM 1864 C C . HIS A 1 243 ? 6.862 8.655 -37.085 1.00 41.97 243 HIS A C 1
ATOM 1866 O O . HIS A 1 243 ? 7.703 9.404 -36.600 1.00 41.97 243 HIS A O 1
ATOM 1872 N N . ASP A 1 244 ? 6.771 8.282 -38.362 1.00 37.09 244 ASP A N 1
ATOM 1873 C CA . ASP A 1 244 ? 7.488 8.754 -39.551 1.00 37.09 244 ASP A CA 1
ATOM 1874 C C . ASP A 1 244 ? 9.006 8.490 -39.677 1.00 37.09 244 ASP A C 1
ATOM 1876 O O . ASP A 1 244 ? 9.805 8.690 -38.771 1.00 37.09 244 ASP A O 1
ATOM 1880 N N . ASP A 1 245 ? 9.348 8.005 -40.877 1.00 35.91 245 ASP A N 1
ATOM 1881 C CA . ASP A 1 245 ? 10.672 7.862 -41.495 1.00 35.91 245 ASP A CA 1
ATOM 1882 C C . ASP A 1 245 ? 11.648 6.814 -40.930 1.00 35.91 245 ASP A C 1
ATOM 1884 O O . ASP A 1 245 ? 12.799 7.093 -40.608 1.00 35.91 245 ASP A O 1
ATOM 1888 N N . ILE A 1 246 ? 11.235 5.539 -40.947 1.00 39.09 246 ILE A N 1
ATOM 1889 C CA . ILE A 1 246 ? 12.196 4.420 -40.989 1.00 39.09 246 ILE A CA 1
ATOM 1890 C C . ILE A 1 246 ? 12.617 4.206 -42.447 1.00 39.09 246 ILE A C 1
ATOM 1892 O O . ILE A 1 246 ? 12.128 3.299 -43.129 1.00 39.09 246 ILE A O 1
ATOM 1896 N N . GLU A 1 247 ? 13.539 5.040 -42.925 1.00 37.12 247 GLU A N 1
ATOM 1897 C CA . GLU A 1 247 ? 14.528 4.534 -43.869 1.00 37.12 247 GLU A CA 1
ATOM 1898 C C . GLU A 1 247 ? 15.478 3.589 -43.129 1.00 37.12 247 GLU A C 1
ATOM 1900 O O . GLU A 1 247 ? 15.691 3.658 -41.922 1.00 37.12 247 GLU A O 1
ATOM 1905 N N . LEU A 1 248 ? 15.982 2.632 -43.891 1.00 43.69 248 LEU A N 1
ATOM 1906 C CA . LEU A 1 248 ? 16.854 1.539 -43.505 1.00 43.69 248 LEU A CA 1
ATOM 1907 C C . LEU A 1 248 ? 18.231 2.052 -43.035 1.00 43.69 248 LEU A C 1
ATOM 1909 O O . LEU A 1 248 ? 19.234 1.830 -43.711 1.00 43.69 248 LEU A O 1
ATOM 1913 N N . SER A 1 249 ? 18.306 2.756 -41.909 1.00 49.09 249 SER A N 1
ATOM 1914 C CA . SER A 1 249 ? 19.574 3.150 -41.305 1.00 49.09 249 SER A CA 1
ATOM 1915 C C . SER A 1 249 ? 19.838 2.302 -40.066 1.00 49.09 249 SER A C 1
ATOM 1917 O O . SER A 1 249 ? 19.062 2.286 -39.115 1.00 49.09 249 SER A O 1
ATOM 1919 N N . ASN A 1 250 ? 20.972 1.597 -40.052 1.00 61.84 250 ASN A N 1
ATOM 1920 C CA . ASN A 1 250 ? 21.553 0.996 -38.845 1.00 61.84 250 ASN A CA 1
ATOM 1921 C C . ASN A 1 250 ? 22.058 2.102 -37.891 1.00 61.84 250 ASN A C 1
ATOM 1923 O O . ASN A 1 250 ? 23.193 2.055 -37.426 1.00 61.84 250 ASN A O 1
ATOM 1927 N N . THR A 1 251 ? 21.265 3.147 -37.658 1.00 71.06 251 THR A N 1
ATOM 1928 C CA . THR A 1 251 ? 21.622 4.297 -36.830 1.00 71.06 251 THR A CA 1
ATOM 1929 C C . THR A 1 251 ? 20.761 4.311 -35.577 1.00 71.06 251 THR A C 1
ATOM 1931 O O . THR A 1 251 ? 19.573 3.993 -35.591 1.00 71.06 251 THR A O 1
ATOM 1934 N N . VAL A 1 252 ? 21.384 4.660 -34.457 1.00 84.75 252 VAL A N 1
ATOM 1935 C CA . VAL A 1 252 ? 20.703 4.820 -33.171 1.00 84.75 252 VAL A CA 1
ATOM 1936 C C . VAL A 1 252 ? 20.172 6.247 -33.124 1.00 84.75 252 VAL A C 1
ATOM 1938 O O . VAL A 1 252 ? 20.969 7.167 -32.950 1.00 84.75 252 VAL A O 1
ATOM 1941 N N . HIS A 1 253 ? 18.859 6.427 -33.291 1.00 88.19 253 HIS A N 1
ATOM 1942 C CA . HIS A 1 253 ? 18.184 7.725 -33.179 1.00 88.19 253 HIS A CA 1
ATOM 1943 C C . HIS A 1 253 ? 16.963 7.630 -32.255 1.00 88.19 253 HIS A C 1
ATOM 1945 O O . HIS A 1 253 ? 16.146 6.718 -32.379 1.00 88.19 253 HIS A O 1
ATOM 1951 N N . LEU A 1 254 ? 16.861 8.554 -31.302 1.00 88.94 254 LEU A N 1
ATOM 1952 C CA . LEU A 1 254 ? 15.745 8.685 -30.367 1.00 88.94 254 LEU A CA 1
ATOM 1953 C C . LEU A 1 254 ? 15.243 10.126 -30.370 1.00 88.94 254 LEU A C 1
ATOM 1955 O O . LEU A 1 254 ? 16.040 11.057 -30.312 1.00 88.94 254 LEU A O 1
ATOM 1959 N N . HIS A 1 255 ? 13.925 10.304 -30.350 1.00 89.94 255 HIS A N 1
ATOM 1960 C CA . HIS A 1 255 ? 13.262 11.595 -30.176 1.00 89.94 255 HIS A CA 1
ATOM 1961 C C . HIS A 1 255 ? 12.473 11.589 -28.866 1.00 89.94 255 HIS A C 1
ATOM 1963 O O . HIS A 1 255 ? 11.698 10.663 -28.628 1.00 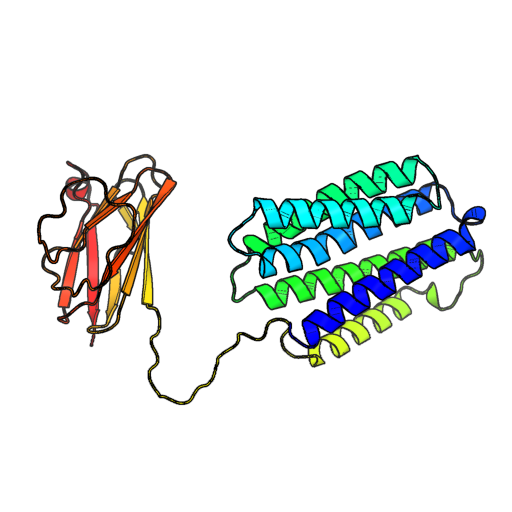89.94 255 HIS A O 1
ATOM 1969 N N . SER A 1 256 ? 12.639 12.617 -28.030 1.00 90.00 256 SER A N 1
ATOM 1970 C CA . SER A 1 256 ? 11.868 12.775 -26.796 1.00 90.00 256 SER A CA 1
ATOM 1971 C C . SER A 1 256 ? 11.400 14.215 -26.579 1.00 90.00 256 SER A C 1
ATOM 1973 O O . SER A 1 256 ? 12.194 15.164 -26.606 1.00 90.00 256 SER A O 1
ATOM 1975 N N . LYS A 1 257 ? 10.102 14.375 -26.305 1.00 90.75 257 LYS A N 1
ATOM 1976 C CA . LYS A 1 257 ? 9.471 15.652 -25.945 1.00 90.75 257 LYS A CA 1
ATOM 1977 C C . LYS A 1 257 ? 9.746 16.026 -24.482 1.00 90.75 257 LYS A C 1
ATOM 1979 O O . LYS A 1 257 ? 10.113 15.157 -23.691 1.00 90.75 257 LYS A O 1
ATOM 1984 N N . PRO A 1 258 ? 9.539 17.296 -24.090 1.00 91.94 258 PRO A N 1
ATOM 1985 C CA . PRO A 1 258 ? 9.699 17.733 -22.702 1.00 91.94 258 PRO A CA 1
ATOM 1986 C C . PRO A 1 258 ? 8.925 16.857 -21.705 1.00 91.94 258 PRO A C 1
ATOM 1988 O O . PRO A 1 258 ? 7.707 16.715 -21.815 1.00 91.94 258 PRO A O 1
ATOM 1991 N N . GLY A 1 259 ? 9.623 16.289 -20.719 1.00 88.00 259 GLY A N 1
ATOM 1992 C CA . GLY A 1 259 ? 9.041 15.430 -19.681 1.00 88.00 259 GLY A CA 1
ATOM 1993 C C . GLY A 1 259 ? 8.757 13.981 -20.101 1.00 88.00 259 GLY A C 1
ATOM 1994 O O . GLY A 1 259 ? 8.244 13.215 -19.282 1.00 88.00 259 GLY A O 1
ATOM 1995 N N . GLU A 1 260 ? 9.075 13.588 -21.337 1.00 89.00 260 GLU A N 1
ATOM 1996 C CA . GLU A 1 260 ? 8.861 12.233 -21.854 1.00 89.00 260 GLU A CA 1
ATOM 1997 C C . GLU A 1 260 ? 10.147 11.385 -21.855 1.00 89.00 260 GLU A C 1
ATOM 1999 O O . GLU A 1 260 ? 11.278 11.868 -21.700 1.00 89.00 260 GLU A O 1
ATOM 2004 N N . LYS A 1 261 ? 9.961 10.072 -22.031 1.00 90.19 261 LYS A N 1
ATOM 2005 C CA . LYS A 1 261 ? 11.039 9.098 -22.220 1.00 90.19 261 LYS A CA 1
ATOM 2006 C C . LYS A 1 261 ? 10.879 8.391 -23.558 1.00 90.19 261 LYS A C 1
ATOM 2008 O O . LYS A 1 261 ? 9.765 8.020 -23.919 1.00 90.19 261 LYS A O 1
ATOM 2013 N N . ALA A 1 262 ? 11.993 8.149 -24.237 1.00 86.25 262 ALA A N 1
ATOM 2014 C CA . ALA A 1 262 ? 12.051 7.362 -25.463 1.00 86.25 262 ALA A CA 1
ATOM 2015 C C . ALA A 1 262 ? 13.052 6.214 -25.300 1.00 86.25 262 ALA A C 1
ATOM 2017 O O . ALA A 1 262 ? 14.096 6.400 -24.676 1.00 86.25 262 ALA A O 1
ATOM 2018 N N . GLU A 1 263 ? 12.740 5.034 -25.837 1.00 87.88 263 GLU A N 1
ATOM 2019 C CA . GLU A 1 263 ? 13.553 3.826 -25.656 1.00 87.88 263 GLU A CA 1
ATOM 2020 C C . GLU A 1 263 ? 13.858 3.136 -26.985 1.00 87.88 263 GLU A C 1
ATOM 2022 O O . GLU A 1 263 ? 12.983 3.010 -27.843 1.00 87.88 263 GLU A O 1
ATOM 2027 N N . LEU A 1 264 ? 15.100 2.671 -27.147 1.00 87.25 264 LEU A N 1
ATOM 2028 C CA . LEU A 1 264 ? 15.558 1.914 -28.312 1.00 87.25 264 LEU A CA 1
ATOM 2029 C C . LEU A 1 264 ? 16.471 0.776 -27.864 1.00 87.25 264 LEU A C 1
ATOM 2031 O O . LEU A 1 264 ? 17.383 0.979 -27.062 1.00 87.25 264 LEU A O 1
ATOM 2035 N N . SER A 1 265 ? 16.239 -0.424 -28.398 1.00 85.94 265 SER A N 1
ATOM 2036 C CA . SER A 1 265 ? 17.090 -1.578 -28.125 1.00 85.94 265 SER A CA 1
ATOM 2037 C C . SER A 1 265 ? 17.963 -1.925 -29.319 1.00 85.94 265 SER A C 1
ATOM 2039 O O . SER A 1 265 ? 17.461 -2.061 -30.431 1.00 85.94 265 SER A O 1
ATOM 2041 N N . PHE A 1 266 ? 19.260 -2.095 -29.071 1.00 87.25 266 PHE A N 1
ATOM 2042 C CA . PHE A 1 266 ? 20.256 -2.378 -30.098 1.00 87.25 266 PHE A CA 1
ATOM 2043 C C . PHE A 1 266 ? 21.434 -3.173 -29.543 1.00 87.25 266 PHE A C 1
ATOM 2045 O O . PHE A 1 266 ? 21.656 -3.204 -28.335 1.00 87.25 266 PHE A O 1
ATOM 2052 N N . THR A 1 267 ? 22.205 -3.806 -30.424 1.00 88.19 267 THR A N 1
ATOM 2053 C CA . THR A 1 267 ? 23.427 -4.539 -30.058 1.00 88.19 267 THR A CA 1
ATOM 2054 C C . THR A 1 267 ? 24.625 -3.936 -30.794 1.00 88.19 267 THR A C 1
ATOM 2056 O O . THR A 1 267 ? 24.645 -4.018 -32.023 1.00 88.19 267 THR A O 1
ATOM 2059 N N . PRO A 1 268 ? 25.610 -3.324 -30.105 1.00 89.31 268 PRO A N 1
ATOM 2060 C CA . PRO A 1 268 ? 26.829 -2.818 -30.735 1.00 89.31 268 PRO A CA 1
ATOM 2061 C C . PRO A 1 268 ? 27.644 -3.952 -31.349 1.00 89.31 268 PRO A C 1
ATOM 2063 O O . PRO A 1 268 ? 27.901 -4.959 -30.687 1.00 89.31 268 PRO A O 1
ATOM 2066 N N . LEU A 1 269 ? 28.087 -3.782 -32.593 1.00 87.25 269 LEU A N 1
ATOM 2067 C CA . LEU A 1 269 ? 28.831 -4.823 -33.310 1.00 87.25 269 LEU A CA 1
ATOM 2068 C C . LEU A 1 269 ? 30.351 -4.673 -33.197 1.00 87.25 269 LEU A C 1
ATOM 2070 O O . LEU A 1 269 ? 31.064 -5.671 -33.253 1.00 87.25 269 LEU A O 1
ATOM 2074 N N . ASN A 1 270 ? 30.844 -3.448 -33.003 1.00 88.38 270 ASN A N 1
ATOM 2075 C CA . ASN A 1 270 ? 32.273 -3.144 -32.997 1.00 88.38 270 ASN A CA 1
ATOM 2076 C C . ASN A 1 270 ? 32.670 -2.335 -31.748 1.00 88.38 270 ASN A C 1
ATOM 2078 O O . ASN A 1 270 ? 31.915 -1.448 -31.339 1.00 88.38 270 ASN A O 1
ATOM 2082 N N . PRO A 1 271 ? 33.845 -2.606 -31.145 1.00 90.69 271 PRO A N 1
ATOM 2083 C CA . PRO A 1 271 ? 34.379 -1.787 -30.063 1.00 90.69 271 PRO A CA 1
ATOM 2084 C C . PRO A 1 271 ? 34.887 -0.452 -30.615 1.00 90.69 271 PRO A C 1
ATOM 2086 O O . PRO A 1 271 ? 35.386 -0.380 -31.740 1.00 90.69 271 PRO A O 1
ATOM 2089 N N . GLY A 1 272 ? 34.821 0.604 -29.811 1.00 90.56 272 GLY A N 1
ATOM 2090 C CA . GLY A 1 272 ? 35.258 1.929 -30.237 1.00 90.56 272 GLY A CA 1
ATOM 2091 C C . GLY A 1 272 ? 34.695 3.062 -29.393 1.00 90.56 272 GLY A C 1
ATOM 2092 O O . GLY A 1 272 ? 33.872 2.859 -28.506 1.00 90.56 272 GLY A O 1
ATOM 2093 N N . SER A 1 273 ? 35.155 4.276 -29.682 1.00 90.50 273 SER A N 1
ATOM 2094 C CA . SER A 1 273 ? 34.625 5.501 -29.090 1.00 90.50 273 SER A CA 1
ATOM 2095 C C . SER A 1 273 ? 33.746 6.199 -30.122 1.00 90.50 273 SER A C 1
ATOM 2097 O O . SER A 1 273 ? 34.225 6.572 -31.194 1.00 90.50 273 SER A O 1
ATOM 2099 N N . TYR A 1 274 ? 32.461 6.341 -29.811 1.00 91.38 274 TYR A N 1
ATOM 2100 C CA . TYR A 1 274 ? 31.453 6.886 -30.713 1.00 91.38 274 TYR A CA 1
ATOM 2101 C C . TYR A 1 274 ? 30.857 8.148 -30.116 1.00 91.38 274 TYR A C 1
ATOM 2103 O O . TYR A 1 274 ? 30.404 8.164 -28.973 1.00 91.38 274 TYR A O 1
ATOM 2111 N N . ARG A 1 275 ? 30.845 9.224 -30.898 1.00 91.88 275 ARG A N 1
ATOM 2112 C CA . ARG A 1 275 ? 30.223 10.477 -30.481 1.00 91.88 275 ARG A CA 1
ATOM 2113 C C . ARG A 1 275 ? 28.717 10.400 -30.690 1.00 91.88 275 ARG A C 1
ATOM 2115 O O . ARG A 1 275 ? 28.258 9.900 -31.717 1.00 91.88 275 ARG A O 1
ATOM 2122 N N . TYR A 1 276 ? 27.976 10.967 -29.750 1.00 92.44 276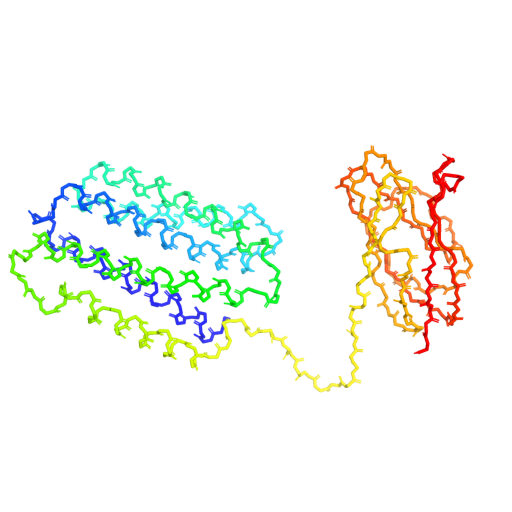 TYR A N 1
ATOM 2123 C CA . TYR A 1 276 ? 26.557 11.231 -29.913 1.00 92.44 276 TYR A CA 1
ATOM 2124 C C . TYR A 1 276 ? 26.245 12.718 -29.749 1.00 92.44 276 TYR A C 1
ATOM 2126 O O . TYR A 1 276 ? 26.950 13.440 -29.034 1.00 92.44 276 TYR A O 1
ATOM 2134 N N . SER A 1 277 ? 25.205 13.189 -30.431 1.00 92.31 277 SER A N 1
ATOM 2135 C CA . SER A 1 277 ? 24.742 14.576 -30.362 1.00 92.31 277 SER A CA 1
ATOM 2136 C C . SER A 1 277 ? 23.222 14.683 -30.476 1.00 92.31 277 SER A C 1
ATOM 2138 O O . SER A 1 277 ? 22.523 13.724 -30.811 1.00 92.31 277 SER A O 1
ATOM 2140 N N . CYS A 1 278 ? 22.702 15.860 -30.130 1.00 91.00 278 CYS A N 1
ATOM 2141 C CA . CYS A 1 278 ? 21.306 16.206 -30.356 1.00 91.00 278 CYS A CA 1
ATOM 2142 C C . CYS A 1 278 ? 21.141 16.810 -31.755 1.00 91.00 278 CYS A C 1
ATOM 2144 O O . CYS A 1 278 ? 21.608 17.921 -31.995 1.00 91.00 278 CYS A O 1
ATOM 2146 N N . SER A 1 279 ? 20.420 16.124 -32.648 1.00 88.56 279 SER A N 1
ATOM 2147 C CA . SER A 1 279 ? 20.174 16.579 -34.029 1.00 88.56 279 SER A CA 1
ATOM 2148 C C . SER A 1 279 ? 19.135 17.699 -34.178 1.00 88.56 279 SER A C 1
ATOM 2150 O O . SER A 1 279 ? 18.827 18.115 -35.294 1.00 88.56 279 SER A O 1
ATOM 2152 N N . VAL A 1 280 ? 18.610 18.235 -33.071 1.00 89.12 280 VAL A N 1
ATOM 2153 C CA . VAL A 1 280 ? 17.779 19.450 -33.092 1.00 89.12 280 VAL A CA 1
ATOM 2154 C C . VAL A 1 280 ? 18.642 20.652 -33.522 1.00 89.12 280 VAL A C 1
ATOM 2156 O O . VAL A 1 280 ? 19.705 20.870 -32.928 1.00 89.12 280 VAL A O 1
ATOM 2159 N N . PRO A 1 281 ? 18.219 21.452 -34.525 1.00 89.81 281 PRO A N 1
ATOM 2160 C CA . PRO A 1 281 ? 19.013 22.563 -35.048 1.00 89.81 281 PRO A CA 1
ATOM 2161 C C . PRO A 1 281 ? 19.529 23.515 -33.958 1.00 89.81 281 PRO A C 1
ATOM 2163 O O . PRO A 1 281 ? 18.761 24.034 -33.151 1.00 89.81 281 PRO A O 1
ATOM 2166 N N . GLY A 1 282 ? 20.843 23.754 -33.946 1.00 88.25 282 GLY A N 1
ATOM 2167 C CA . GLY A 1 282 ? 21.521 24.651 -33.004 1.00 88.25 282 GLY A CA 1
ATOM 2168 C C . GLY A 1 282 ? 21.826 24.058 -31.622 1.00 88.25 282 GLY A C 1
ATOM 2169 O O . GLY A 1 282 ? 22.613 24.646 -30.886 1.00 88.25 282 GLY A O 1
ATOM 2170 N N . HIS A 1 283 ? 21.275 22.898 -31.249 1.00 89.25 283 HIS A N 1
ATOM 2171 C CA . HIS A 1 283 ? 21.539 22.300 -29.932 1.00 89.25 283 HIS A CA 1
ATOM 2172 C C . HIS A 1 283 ? 22.958 21.722 -29.836 1.00 89.25 283 HIS A C 1
ATOM 2174 O O . HIS A 1 283 ? 23.630 21.887 -28.818 1.00 89.25 283 HIS A O 1
ATOM 2180 N N . GLU A 1 284 ? 23.439 21.084 -30.905 1.00 89.38 284 GLU A N 1
ATOM 2181 C CA . GLU A 1 284 ? 24.823 20.606 -30.998 1.00 89.38 284 GLU A CA 1
ATOM 2182 C C . GLU A 1 284 ? 25.837 21.762 -30.947 1.00 89.38 284 GLU A C 1
ATOM 2184 O O . GLU A 1 284 ? 26.832 21.661 -30.228 1.00 89.38 284 GLU A O 1
ATOM 2189 N N . ASP A 1 285 ? 25.554 22.879 -31.628 1.00 88.06 285 ASP A N 1
ATOM 2190 C CA . ASP A 1 285 ? 26.404 24.083 -31.630 1.00 88.06 285 ASP A CA 1
ATOM 2191 C C . ASP A 1 285 ? 26.529 24.714 -30.234 1.00 88.06 285 ASP A C 1
ATOM 2193 O O . ASP A 1 285 ? 27.524 25.369 -29.918 1.00 88.06 285 ASP A O 1
ATOM 2197 N N . LEU A 1 286 ? 25.528 24.487 -29.378 1.00 88.50 286 LEU A N 1
ATOM 2198 C CA . LEU A 1 286 ? 25.511 24.898 -27.973 1.00 88.50 286 LEU A CA 1
ATOM 2199 C C . LEU A 1 286 ? 26.191 23.885 -27.036 1.00 88.50 286 LEU A C 1
ATOM 2201 O O . LEU A 1 286 ? 26.238 24.107 -25.828 1.00 88.50 286 LEU A O 1
ATOM 2205 N N . GLY A 1 287 ? 26.768 22.810 -27.581 1.00 86.00 287 GLY A N 1
ATOM 2206 C CA . GLY A 1 287 ? 27.588 21.844 -26.849 1.00 86.00 287 GLY A CA 1
ATOM 2207 C C . GLY A 1 287 ? 26.874 20.552 -26.454 1.00 86.00 287 GLY A C 1
ATOM 2208 O O . GLY A 1 287 ? 27.463 19.752 -25.724 1.00 86.00 287 GLY A O 1
ATOM 2209 N N . MET A 1 288 ? 25.652 20.306 -26.944 1.00 92.56 288 MET A N 1
ATOM 2210 C CA . MET A 1 288 ? 24.842 19.134 -26.586 1.00 92.56 288 MET A CA 1
ATOM 2211 C C . MET A 1 288 ? 25.364 17.842 -27.232 1.00 92.56 288 MET A C 1
ATOM 2213 O O . MET A 1 288 ? 24.836 17.343 -28.230 1.00 92.56 288 MET A O 1
ATOM 2217 N N . THR A 1 289 ? 26.454 17.324 -26.670 1.00 92.00 289 THR A N 1
ATOM 2218 C CA . THR A 1 289 ? 27.244 16.219 -27.220 1.00 92.00 289 THR A CA 1
ATOM 2219 C C . THR A 1 289 ? 27.783 15.332 -26.103 1.00 92.00 289 THR A C 1
ATOM 2221 O O . THR A 1 289 ? 27.966 15.781 -24.971 1.00 92.00 289 THR A O 1
ATOM 2224 N N . GLY A 1 290 ? 28.074 14.079 -26.426 1.00 92.06 290 GLY A N 1
ATOM 2225 C CA . GLY A 1 290 ? 28.756 13.164 -25.523 1.00 92.06 290 GLY A CA 1
ATOM 2226 C C . GLY A 1 290 ? 29.406 12.007 -26.268 1.00 92.06 290 GLY A C 1
ATOM 2227 O O . GLY A 1 290 ? 29.472 11.991 -27.500 1.00 92.06 290 GLY A O 1
ATOM 2228 N N . VAL A 1 291 ? 29.943 11.059 -25.508 1.00 90.56 291 VAL A N 1
ATOM 2229 C CA . VAL A 1 291 ? 30.706 9.927 -26.027 1.00 90.56 291 VAL A CA 1
ATOM 2230 C C . VAL A 1 291 ? 30.210 8.626 -25.411 1.00 90.56 291 VAL A C 1
ATOM 2232 O O . VAL A 1 291 ? 30.033 8.501 -24.199 1.00 90.56 291 VAL A O 1
ATOM 2235 N N . VAL A 1 292 ? 30.004 7.638 -26.266 1.00 90.62 292 VAL A N 1
ATOM 2236 C CA . VAL A 1 292 ? 29.834 6.242 -25.894 1.00 90.62 292 VAL A CA 1
ATOM 2237 C C . VAL A 1 292 ? 31.172 5.530 -26.075 1.00 90.62 292 VAL A C 1
ATOM 2239 O O . VAL A 1 292 ? 31.773 5.604 -27.146 1.00 90.62 292 VAL A O 1
ATOM 2242 N N . GLU A 1 293 ? 31.626 4.819 -25.048 1.00 91.12 293 GLU A N 1
ATOM 2243 C CA . GLU A 1 293 ? 32.789 3.933 -25.135 1.00 91.12 293 GLU A CA 1
ATOM 2244 C C . GLU A 1 293 ? 32.317 2.485 -25.176 1.00 91.12 293 GLU A C 1
ATOM 2246 O O . GLU A 1 293 ? 31.795 1.974 -24.192 1.00 91.12 293 GLU A O 1
ATOM 2251 N N . VAL A 1 294 ? 32.488 1.821 -26.316 1.00 89.81 294 VAL A N 1
ATOM 2252 C CA . VAL A 1 294 ? 32.138 0.412 -26.491 1.00 89.81 294 VAL A CA 1
ATOM 2253 C C . VAL A 1 294 ? 33.383 -0.438 -26.228 1.00 89.81 294 VAL A C 1
ATOM 2255 O O . VAL A 1 294 ? 34.306 -0.475 -27.046 1.00 89.81 294 VAL A O 1
ATOM 2258 N N . GLY A 1 295 ? 33.413 -1.085 -25.065 1.00 83.19 295 GLY A N 1
ATOM 2259 C CA . GLY A 1 295 ? 34.452 -2.015 -24.629 1.00 83.19 295 GLY A CA 1
ATOM 2260 C C . GLY A 1 295 ? 34.186 -3.461 -25.054 1.00 83.19 295 GLY A C 1
ATOM 2261 O O . GLY A 1 295 ? 33.073 -3.813 -25.444 1.00 83.19 295 GLY A O 1
ATOM 2262 N N . LEU A 1 296 ? 35.237 -4.282 -24.990 1.00 68.00 296 LEU A N 1
ATOM 2263 C CA . LEU A 1 296 ? 35.184 -5.732 -25.219 1.00 68.00 296 LEU A CA 1
ATOM 2264 C C . LEU A 1 296 ? 34.638 -6.492 -24.008 1.00 68.00 296 LEU A C 1
ATOM 2266 O O . LEU A 1 296 ? 34.925 -6.051 -22.872 1.00 68.00 296 LEU A O 1
#

Solvent-accessible surface area (backbone atoms only — not comparable to full-atom values): 15433 Å² total; per-residue (Å²): 132,30,72,35,44,52,48,50,54,50,50,52,51,53,52,53,50,51,50,40,50,50,47,53,75,44,34,90,50,52,49,69,70,56,27,28,52,53,2,28,51,48,1,23,42,51,8,23,45,52,3,22,53,40,7,52,75,41,59,95,39,70,68,63,20,23,55,55,15,21,54,53,3,25,48,46,0,33,65,40,1,65,53,58,34,72,68,12,24,54,45,0,28,53,29,0,34,52,17,0,38,54,11,9,55,51,22,54,72,48,54,83,90,49,46,54,60,51,55,51,53,46,48,52,54,38,54,53,52,49,53,53,50,51,45,56,53,42,53,52,66,41,91,60,92,50,79,80,70,39,70,68,58,53,52,54,52,52,50,51,50,53,58,58,53,65,72,50,60,66,44,64,68,78,78,73,76,82,65,94,70,97,69,90,78,70,77,47,72,42,72,37,37,34,41,85,49,37,51,42,64,44,69,43,83,44,51,41,75,42,60,31,39,40,35,41,35,23,74,20,89,56,70,47,36,45,35,44,55,90,51,54,49,50,69,92,63,94,74,91,81,83,80,83,81,87,67,98,59,65,58,54,72,45,68,23,48,53,72,33,71,28,77,51,56,36,21,36,70,61,64,46,80,33,47,30,35,26,80,46,89,66,32,42,83,65,56,15,48,36,37,37,38,29,38,128

Secondary structure (DSSP, 8-state):
--HHHHHHHHHHHHHHHHHHHHHHHTTTTS-HHHHHHHHHHHHHHHHHHHHHHHHHHTTT-HHHHHHHHHHHHHHHHHHHHTTT-HHHHHHHHHHHHHHHHHHHHHHHHS-TTTHHHHHHHHHHHHHHHHHHHHHHHHHHH--S--GGG-HHHHHHHHHHHHHHHHTT--SS-------S-------EEEEEEEETTEEESSEEEEETTS-EEEEEEE-SSS-EEEEESS--EE-----TT--S---S---EEEEE-TT-EEEEEEEE-S-EEEEEE--STTTTTTT-EEEEEEE-

Radius of gyration: 27.07 Å; Cα contacts (8 Å, |Δi|>4): 551; chains: 1; bounding box: 56×50×81 Å

InterPro domains:
  IPR008972 Cupredoxin [G3DSA:2.60.40.420] (168-294)
  IPR008972 Cupredoxin [SSF49503] (189-294)
  IPR028096 EfeO-type cupredoxin-like domain [PF13473] (176-281)
  IPR050845 Copper-binding electron transfer protein [PTHR38439] (177-294)

Nearest PDB structures (foldseek):
  3zx1-assembly1_A  TM=6.679E-01  e=8.017E-07  Campylobacter jejuni subsp. jejuni
  6tfd-assembly1_A  TM=6.870E-01  e=2.674E-06  Hyphomicrobium denitrificans 1NES1
  2dv6-assembly1_D  TM=6.626E-01  e=9.399E-06  Hyphomicrobium denitrificans
  7rab-assembly1_A  TM=6.592E-01  e=3.135E-05  Marinithermus hydrothermalis
  6the-assembly1_A  TM=6.718E-01  e=6.194E-05  Bradyrhizobium sp. ORS 375

Mean predicted aligned error: 16.81 Å

Foldseek 3Di:
DAPLLVVLVVVLVVLLVVLLVVCLVCQVLDDLVLLLVQLLLQLQLSLQLVLLVLLQVPAPDLVVSLVVSLVVSLVSSQSSNPSHDDNSNVSNNVSNNVNNNNNNVNNRPDDPVCSQVVSLVSSLVSVVSSLVSVLVRCVSRPVDDDPSVDVVVSVVVSVVCSVVSVVSPTSDPPPPPPPDDDDDLPAAEAEWEDEQLAIPPQEAEAEAQHKYKYKYFYQYQAKWKKWWPPFQKDAPDDDPDDDDDPDPDSIDMWIDHHRGMTIGIIGTHDFDKIKMATPDPCSVVSPHIHIYGYYD